Protein AF-A0A914NE32-F1 (afdb_monomer_lite)

pLDDT: mean 73.72, std 21.66, range [26.27, 98.12]

InterPro domains:
  IPR000225 Armadillo [PF00514] (200-235)
  IPR000225 Armadillo [PF00514] (240-281)
  IPR000225 Armadillo [PS50176] (207-235)
  IPR000225 Armadillo [PS50176] (251-294)
  IPR000225 Armadillo [SM00185] (195-236)
  IPR000225 Armadillo [SM00185] (240-281)
  IPR003961 Fibronectin type III [PF00041] (29-106)
  IPR003961 Fibronectin type III [PS50853] (15-113)
  IPR003961 Fibronectin type III [cd00063] (29-110)
  IPR011989 Armadillo-like helical [G3DSA:1.25.10.10] (166-298)
  IPR013783 Immunoglobulin-like fold [G3DSA:2.60.40.10] (18-113)
  IPR016024 Armadillo-type fold [SSF48371] (166-292)
  IPR028435 Plakophilin/Delta catenin [PTHR10372] (33-295)
  IPR036116 Fibronectin type III superfamily [SSF49265] (29-112)

Foldseek 3Di:
DDDDDQQWQADWEFDADFDFDDDPPFTWRFKGKTAGDDGDDPFDFPAKWKWKDWCVVPVPDIDTDDDPDGHHHRMDMDGDDDAQIKMKMWMWIAGPVGITPTYDIYPIDHIDDDDDDDDDDDDDDPPPDDPPDDDPDDDDDDPPDDPDDDDPDPPPPDPDDDDDDDLLVLLVQLVDPDVVSVLVSLQVLLVVLAPDQPSLVVCVVSVSLLSLLVCLPPPDPSSLLSSLSNLLSSLADPSNLVSLVVCVVSVVLLSLLVSLVPDPDPSSVVSSVSSLVSSCVDVVCVVVNCVRRVVSPD

Radius of gyration: 25.02 Å; chains: 1; bounding box: 55×71×70 Å

Secondary structure (DSSP, 8-state):
---S-----S-EEEE----EEEETTEEEE--EEEEEPPP--SS---EEEEEEE-TTT-SS--EE---SS-B-SSEEEE--PPTT-EEEEEEEEE-SS-BPPPPPPPPPEE-----------------PPP--S----PPPPPPS---PPPP------------PPPHHHHHHHTT-S-HHHHHHHHHHHHHHHTT-HHHHHHHHHTTHHHHHHHHTT-S-HHHHHHHHHHHHHHH-SGGGHHHHHHHHHTTHHHHHHHHHHH---HHHHHHHHHHHHHHHTSGGGHHHHHHHHHHHH-

Structure (mmCIF, N/CA/C/O backbone):
data_AF-A0A914NE32-F1
#
_entry.id   AF-A0A914NE32-F1
#
loop_
_atom_site.group_PDB
_atom_site.id
_atom_site.type_symbol
_atom_site.label_atom_id
_atom_site.label_alt_id
_atom_site.label_comp_id
_atom_site.label_asym_id
_atom_site.label_entity_id
_atom_site.label_seq_id
_atom_site.pdbx_PDB_ins_code
_atom_site.Cartn_x
_atom_site.Cartn_y
_atom_site.Cartn_z
_atom_site.occupancy
_atom_site.B_iso_or_equiv
_atom_site.auth_seq_id
_atom_site.auth_comp_id
_atom_site.auth_asym_id
_atom_site.auth_atom_id
_atom_site.pdbx_PDB_model_num
ATOM 1 N N . MET A 1 1 ? 37.021 -16.747 -5.113 1.00 37.69 1 MET A N 1
ATOM 2 C CA . MET A 1 1 ? 37.710 -16.097 -6.250 1.00 37.69 1 MET A CA 1
ATOM 3 C C . MET A 1 1 ? 36.705 -16.042 -7.395 1.00 37.69 1 MET A C 1
ATOM 5 O O . MET A 1 1 ? 36.028 -17.044 -7.583 1.00 37.69 1 MET A O 1
ATOM 9 N N . TRP A 1 2 ? 36.565 -14.934 -8.124 1.00 56.88 2 TRP A N 1
ATOM 10 C CA . TRP A 1 2 ? 35.976 -14.971 -9.473 1.00 56.88 2 TRP A CA 1
ATOM 11 C C . TRP A 1 2 ? 37.143 -15.082 -10.473 1.00 56.88 2 TRP A C 1
ATOM 13 O O . TRP A 1 2 ? 37.880 -14.105 -10.612 1.00 56.88 2 TRP A O 1
ATOM 23 N N . PRO A 1 3 ? 37.402 -16.261 -11.084 1.00 42.03 3 PRO A N 1
ATOM 24 C CA . PRO A 1 3 ? 38.272 -16.318 -12.255 1.00 42.03 3 PRO A CA 1
ATOM 25 C C . PRO A 1 3 ? 37.770 -17.205 -13.419 1.00 42.03 3 PRO A C 1
ATOM 27 O O . PRO A 1 3 ? 37.303 -18.328 -13.250 1.00 42.03 3 PRO A O 1
ATOM 30 N N . ARG A 1 4 ? 38.011 -16.624 -14.601 1.00 45.50 4 ARG A N 1
ATOM 31 C CA . ARG A 1 4 ? 37.933 -17.012 -16.024 1.00 45.50 4 ARG A CA 1
ATOM 32 C C . ARG A 1 4 ? 36.595 -17.265 -16.713 1.00 45.50 4 ARG A C 1
ATOM 34 O O . ARG A 1 4 ? 36.486 -16.764 -17.824 1.00 45.50 4 ARG A O 1
ATOM 41 N N . ASP A 1 5 ? 35.568 -17.801 -16.065 1.00 45.12 5 ASP A N 1
ATOM 42 C CA . ASP A 1 5 ? 34.241 -17.902 -16.699 1.00 45.12 5 ASP A CA 1
ATOM 43 C C . ASP A 1 5 ? 33.188 -17.195 -15.839 1.00 45.12 5 ASP A C 1
ATOM 45 O O . ASP A 1 5 ? 32.496 -17.789 -15.013 1.00 45.12 5 ASP A O 1
ATOM 49 N N . ASN A 1 6 ? 33.127 -15.870 -15.994 1.00 46.09 6 ASN A N 1
ATOM 50 C CA . ASN A 1 6 ? 32.132 -14.990 -15.384 1.00 46.09 6 ASN A CA 1
ATOM 51 C C . ASN A 1 6 ? 30.714 -15.426 -15.773 1.00 46.09 6 ASN A C 1
ATOM 53 O O . ASN A 1 6 ? 30.174 -14.976 -16.782 1.00 46.09 6 ASN A O 1
ATOM 57 N N . VAL A 1 7 ? 30.066 -16.254 -14.954 1.00 47.44 7 VAL A N 1
ATOM 58 C CA . VAL A 1 7 ? 28.625 -16.481 -15.086 1.00 47.44 7 VAL A CA 1
ATOM 59 C C . VAL A 1 7 ? 27.911 -15.264 -14.499 1.00 47.44 7 VAL A C 1
ATOM 61 O O . VAL A 1 7 ? 27.553 -15.220 -13.324 1.00 47.44 7 VAL A O 1
ATOM 64 N N . GLY A 1 8 ? 27.771 -14.230 -15.329 1.00 51.59 8 GLY A N 1
ATOM 65 C CA . GLY A 1 8 ? 26.899 -13.090 -15.076 1.00 51.59 8 GLY A CA 1
ATOM 66 C C . GLY A 1 8 ? 25.426 -13.505 -14.986 1.00 51.59 8 GLY A C 1
ATOM 67 O O . GLY A 1 8 ? 25.055 -14.667 -15.190 1.00 51.59 8 GLY A O 1
ATOM 68 N N . VAL A 1 9 ? 24.566 -12.532 -14.678 1.00 49.53 9 VAL A N 1
ATOM 69 C CA . VAL A 1 9 ? 23.108 -12.668 -14.822 1.00 49.53 9 VAL A CA 1
ATOM 70 C C . VAL A 1 9 ? 22.822 -13.184 -16.235 1.00 49.53 9 VAL A C 1
ATOM 72 O O . VAL A 1 9 ? 23.075 -12.479 -17.207 1.00 49.53 9 VAL A O 1
ATOM 75 N N . SER A 1 10 ? 22.338 -14.425 -16.355 1.00 45.47 10 SER A N 1
ATOM 76 C CA . SER A 1 10 ? 22.318 -15.119 -17.649 1.00 45.47 10 SER A CA 1
ATOM 77 C C . SER A 1 10 ? 21.345 -14.502 -18.652 1.00 45.47 10 SER A C 1
ATOM 79 O O . SER A 1 10 ? 21.575 -14.653 -19.843 1.00 45.47 10 SER A O 1
ATOM 81 N N . ARG A 1 11 ? 20.279 -13.822 -18.192 1.00 51.78 11 ARG A N 1
ATOM 82 C CA . ARG A 1 11 ? 19.340 -13.049 -19.025 1.00 51.78 11 ARG A CA 1
ATOM 83 C C . ARG A 1 11 ? 18.646 -11.951 -18.210 1.00 51.78 11 ARG A C 1
ATOM 85 O O . ARG A 1 11 ? 18.041 -12.233 -17.173 1.00 51.78 11 ARG A O 1
ATOM 92 N N . CYS A 1 12 ? 18.683 -10.717 -18.710 1.00 47.06 12 CYS A N 1
ATOM 93 C CA . CYS A 1 12 ? 17.763 -9.646 -18.323 1.00 47.06 12 CYS A CA 1
ATOM 94 C C . CYS A 1 12 ? 16.654 -9.571 -19.379 1.00 47.06 12 CYS A C 1
ATOM 96 O O . CYS A 1 12 ? 16.942 -9.654 -20.571 1.00 47.06 12 CYS A O 1
ATOM 98 N N . TYR A 1 13 ? 15.393 -9.432 -18.972 1.00 52.09 13 TYR A N 1
ATOM 99 C CA . TYR A 1 13 ? 14.283 -9.286 -19.913 1.00 52.09 13 TYR A CA 1
ATOM 100 C C . TYR A 1 13 ? 13.321 -8.210 -19.430 1.00 52.09 13 TYR A C 1
ATOM 102 O O . TYR A 1 13 ? 13.028 -8.063 -18.249 1.00 52.09 13 TYR A O 1
ATOM 110 N N . LEU A 1 14 ? 12.849 -7.403 -20.365 1.00 54.06 14 LEU A N 1
ATOM 111 C CA . LEU A 1 14 ? 12.154 -6.176 -20.033 1.00 54.06 14 LEU A CA 1
ATOM 112 C C . LEU A 1 14 ? 10.643 -6.419 -20.030 1.00 54.06 14 LEU A C 1
ATOM 114 O O . LEU A 1 14 ? 10.099 -6.945 -20.998 1.00 54.06 14 LEU A O 1
ATOM 118 N N . VAL A 1 15 ? 9.964 -6.033 -18.949 1.00 48.31 15 VAL A N 1
ATOM 119 C CA . VAL A 1 15 ? 8.498 -6.040 -18.885 1.00 48.31 15 VAL A CA 1
ATOM 120 C C . VAL A 1 15 ? 8.039 -4.590 -18.962 1.00 48.31 15 VAL A C 1
ATOM 122 O O . VAL A 1 15 ? 7.882 -3.922 -17.941 1.00 48.31 15 VAL A O 1
ATOM 125 N N . VAL A 1 16 ? 7.849 -4.078 -20.184 1.00 45.81 16 VAL A N 1
ATOM 126 C CA . VAL A 1 16 ? 7.328 -2.718 -20.382 1.00 45.81 16 VAL A CA 1
ATOM 127 C C . VAL A 1 16 ? 5.916 -2.682 -19.806 1.00 45.81 16 VAL A C 1
ATOM 129 O O . VAL A 1 16 ? 4.996 -3.280 -20.358 1.00 45.81 16 VAL A O 1
ATOM 132 N N . ARG A 1 17 ? 5.729 -1.967 -18.699 1.00 42.81 17 ARG A N 1
ATOM 133 C CA . ARG A 1 17 ? 4.415 -1.464 -18.303 1.00 42.81 17 ARG A CA 1
ATOM 134 C C . ARG A 1 17 ? 4.464 0.045 -18.438 1.00 42.81 17 ARG A C 1
ATOM 136 O O . ARG A 1 17 ? 5.053 0.719 -17.601 1.00 42.81 17 ARG A O 1
ATOM 143 N N . SER A 1 18 ? 3.895 0.555 -19.524 1.00 37.12 18 SER A N 1
ATOM 144 C CA . SER A 1 18 ? 3.624 1.978 -19.689 1.00 37.12 18 SER A CA 1
ATOM 145 C C . SER A 1 18 ? 2.651 2.411 -18.593 1.00 37.12 18 SER A C 1
ATOM 147 O O . SER A 1 18 ? 1.499 1.981 -18.597 1.00 37.12 18 SER A O 1
ATOM 149 N N . LYS A 1 19 ? 3.097 3.238 -17.642 1.00 38.56 19 LYS A N 1
ATOM 150 C CA . LYS A 1 19 ? 2.162 4.065 -16.872 1.00 38.56 19 LYS A CA 1
ATOM 151 C C . LYS A 1 19 ? 1.781 5.256 -17.741 1.00 38.56 19 LYS A C 1
ATOM 153 O O . LYS A 1 19 ? 2.652 6.015 -18.157 1.00 38.56 19 LYS A O 1
ATOM 158 N N . GLU A 1 20 ? 0.493 5.379 -18.026 1.00 32.47 20 GLU A N 1
ATOM 159 C CA . GLU A 1 20 ? -0.098 6.537 -18.688 1.00 32.47 20 GLU A CA 1
ATOM 160 C C . GLU A 1 20 ? -0.026 7.728 -17.726 1.00 32.47 20 GLU A C 1
ATOM 162 O O . GLU A 1 20 ? -0.617 7.700 -16.647 1.00 32.47 20 GLU A O 1
ATOM 167 N N . VAL A 1 21 ? 0.737 8.761 -18.083 1.00 35.19 21 VAL A N 1
ATOM 168 C CA . VAL A 1 21 ? 0.734 10.040 -17.366 1.00 35.19 21 VAL A CA 1
ATOM 169 C C . VAL A 1 21 ? 0.212 11.092 -18.333 1.00 35.19 21 VAL A C 1
ATOM 171 O O . VAL A 1 21 ? 0.805 11.315 -19.386 1.00 35.19 21 VAL A O 1
ATOM 174 N N . SER A 1 22 ? -0.917 11.714 -17.992 1.00 31.73 22 SER A N 1
ATOM 175 C CA . SER A 1 22 ? -1.495 12.816 -18.759 1.00 31.73 22 SER A CA 1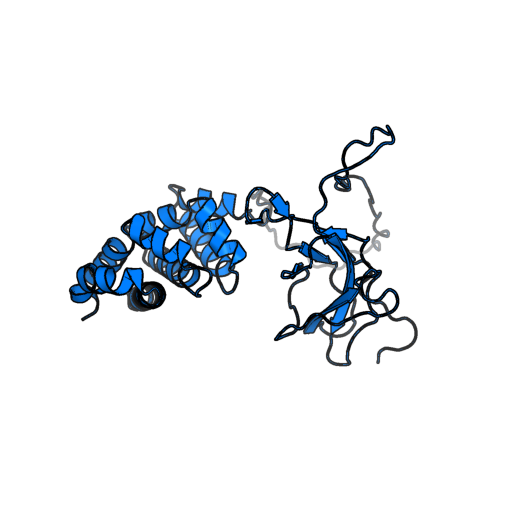
ATOM 176 C C . SER A 1 22 ? -0.812 14.131 -18.383 1.00 31.73 22 SER A C 1
ATOM 178 O O . SER A 1 22 ? -0.896 14.556 -17.228 1.00 31.73 22 SER A O 1
ATOM 180 N N . TYR A 1 23 ? -0.204 14.810 -19.352 1.00 33.78 23 TYR A N 1
ATOM 181 C CA . TYR A 1 23 ? 0.071 16.245 -19.275 1.00 33.78 23 TYR A CA 1
ATOM 182 C C . TYR A 1 23 ? -0.454 16.873 -20.566 1.00 33.78 23 TYR A C 1
ATOM 184 O O . TYR A 1 23 ? 0.055 16.578 -21.637 1.00 33.78 23 TYR A O 1
ATOM 192 N N . ASN A 1 24 ? -1.494 17.707 -20.454 1.00 34.25 24 ASN A N 1
ATOM 193 C CA . ASN A 1 24 ? -2.087 18.468 -21.562 1.00 34.25 24 ASN A CA 1
ATOM 194 C C . ASN A 1 24 ? -2.385 17.635 -22.830 1.00 34.25 24 ASN A C 1
ATOM 196 O O . ASN A 1 24 ? -1.804 17.877 -23.879 1.00 34.25 24 ASN A O 1
ATOM 200 N N . GLU A 1 25 ? -3.300 16.667 -22.712 1.00 39.78 25 GLU A N 1
ATOM 201 C CA . GLU A 1 25 ? -3.881 15.870 -23.818 1.00 39.78 25 GLU A CA 1
ATOM 202 C C . GLU A 1 25 ? -2.923 15.031 -24.691 1.00 39.78 25 GLU A C 1
ATOM 204 O O . GLU A 1 25 ? -3.391 14.323 -25.581 1.00 39.78 25 GLU A O 1
ATOM 209 N N . GLU A 1 26 ? -1.624 14.974 -24.386 1.00 37.22 26 GLU A N 1
ATOM 210 C CA . GLU A 1 26 ? -0.699 14.003 -24.984 1.00 37.22 26 GLU A CA 1
ATOM 211 C C . GLU A 1 26 ? -0.215 12.970 -23.949 1.00 37.22 26 GLU A C 1
ATOM 213 O O . GLU A 1 26 ? 0.162 13.289 -22.817 1.00 37.22 26 GLU A O 1
ATOM 218 N N . PHE A 1 27 ? -0.284 11.691 -24.333 1.00 42.25 27 PHE A N 1
ATOM 219 C CA . PHE A 1 27 ? 0.017 10.537 -23.485 1.00 42.25 27 PHE A CA 1
ATOM 220 C C . PHE A 1 27 ? 1.468 10.091 -23.679 1.00 42.25 27 PHE A C 1
ATOM 222 O O . PHE A 1 27 ? 1.833 9.651 -24.771 1.00 42.25 27 PHE A O 1
ATOM 229 N N . PHE A 1 28 ? 2.278 10.103 -22.613 1.00 45.38 28 PHE A N 1
ATOM 230 C CA . PHE A 1 28 ? 3.651 9.594 -22.679 1.00 45.38 28 PHE A CA 1
ATOM 231 C C . PHE A 1 28 ? 3.966 8.629 -21.525 1.00 45.38 28 PHE A C 1
ATOM 233 O O . PHE A 1 28 ? 3.791 8.987 -20.358 1.00 45.38 28 PHE A O 1
ATOM 240 N N . PRO A 1 29 ? 4.450 7.404 -21.807 1.00 50.62 29 PRO A N 1
ATOM 241 C CA . PRO A 1 29 ? 4.923 6.505 -20.764 1.00 50.62 29 PRO A CA 1
ATOM 242 C C . PRO A 1 29 ? 6.252 7.017 -20.201 1.00 50.62 29 PRO A C 1
ATOM 244 O O . PRO A 1 29 ? 7.240 7.010 -20.918 1.00 50.62 29 PRO A O 1
ATOM 247 N N . THR A 1 30 ? 6.308 7.435 -18.933 1.00 57.62 30 THR A N 1
ATOM 248 C CA . THR A 1 30 ? 7.536 7.990 -18.304 1.00 57.62 30 THR A CA 1
ATOM 249 C C . THR A 1 30 ? 8.235 7.033 -17.333 1.00 57.62 30 THR A C 1
ATOM 251 O O . THR A 1 30 ? 9.279 7.370 -16.767 1.00 57.62 30 THR A O 1
ATOM 254 N N . SER A 1 31 ? 7.683 5.830 -17.135 1.00 61.16 31 SER A N 1
ATOM 255 C CA . SER A 1 31 ? 8.259 4.804 -16.261 1.00 61.16 31 SER A CA 1
ATOM 256 C C . SER A 1 31 ? 8.288 3.424 -16.912 1.00 61.16 31 SER A C 1
ATOM 258 O O . SER A 1 31 ? 7.310 3.024 -17.543 1.00 61.16 31 SER A O 1
ATOM 260 N N . LEU A 1 32 ? 9.367 2.672 -16.689 1.00 74.50 32 LEU A N 1
ATOM 261 C CA . LEU A 1 32 ? 9.535 1.280 -17.112 1.00 74.50 32 LEU A CA 1
ATOM 262 C C . LEU A 1 32 ? 9.723 0.363 -15.904 1.00 74.50 32 LEU A C 1
ATOM 264 O O . LEU A 1 32 ? 10.369 0.739 -14.932 1.00 74.5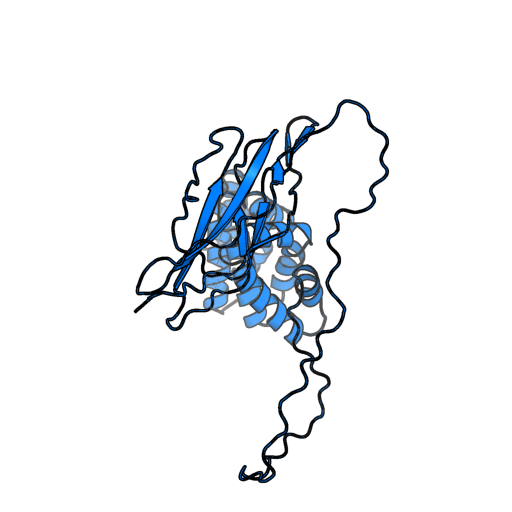0 32 LEU A O 1
ATOM 268 N N . THR A 1 33 ? 9.232 -0.872 -15.978 1.00 77.00 33 THR A N 1
ATOM 269 C CA . THR A 1 33 ? 9.543 -1.913 -14.989 1.00 77.00 33 THR A CA 1
ATOM 270 C C . THR A 1 33 ? 10.547 -2.900 -15.580 1.00 77.00 33 THR A C 1
ATOM 272 O O . THR A 1 33 ? 10.350 -3.446 -16.663 1.00 77.00 33 THR A O 1
ATOM 275 N N . LEU A 1 34 ? 11.637 -3.149 -14.861 1.00 77.44 34 LEU A N 1
ATOM 276 C CA . LEU A 1 34 ? 12.630 -4.157 -15.212 1.00 77.44 34 LEU A CA 1
ATOM 277 C C . LEU A 1 34 ? 12.443 -5.398 -14.346 1.00 77.44 34 LEU A C 1
ATOM 279 O O . LEU A 1 34 ? 12.240 -5.278 -13.138 1.00 77.44 34 LEU A O 1
ATOM 283 N N . CYS A 1 35 ? 12.565 -6.572 -14.962 1.00 75.88 35 CYS A N 1
ATOM 284 C CA . CYS A 1 35 ? 12.608 -7.870 -14.297 1.00 75.88 35 CYS A CA 1
ATOM 285 C C . CYS A 1 35 ? 13.846 -8.634 -14.790 1.00 75.88 35 CYS A C 1
ATOM 287 O O . CYS A 1 35 ? 14.298 -8.451 -15.917 1.00 75.88 35 CYS A O 1
ATOM 289 N N . TRP A 1 36 ? 14.434 -9.490 -13.965 1.00 79.19 36 TRP A N 1
ATOM 290 C CA . TRP A 1 36 ? 15.568 -10.311 -14.398 1.00 79.19 36 TRP A CA 1
ATOM 291 C C . TRP A 1 36 ? 15.592 -11.648 -13.675 1.00 79.19 36 TRP A C 1
ATOM 293 O O . TRP A 1 36 ? 14.854 -11.877 -12.719 1.00 79.19 36 TRP A O 1
ATOM 303 N N . GLN A 1 37 ? 16.426 -12.565 -14.158 1.00 76.44 37 GLN A N 1
ATOM 304 C CA . GLN A 1 37 ? 16.666 -13.817 -13.451 1.00 76.44 37 GLN A CA 1
ATOM 305 C C . GLN A 1 37 ? 17.705 -13.607 -12.344 1.00 76.44 37 GLN A C 1
ATOM 307 O O . GLN A 1 37 ? 18.669 -12.866 -12.559 1.00 76.44 37 GLN A O 1
ATOM 312 N N . PRO A 1 38 ? 17.562 -14.274 -11.186 1.00 77.56 38 PRO A N 1
ATOM 313 C CA . PRO A 1 38 ? 18.580 -14.239 -10.145 1.00 77.56 38 PRO A CA 1
ATOM 314 C C . PRO A 1 38 ? 19.966 -14.624 -10.680 1.00 77.56 38 PRO A C 1
ATOM 316 O O . PRO A 1 38 ? 20.100 -15.546 -11.489 1.00 77.56 38 PRO A O 1
ATOM 319 N N . ALA A 1 39 ? 21.008 -13.933 -10.216 1.00 75.81 39 ALA A N 1
ATOM 320 C CA . ALA A 1 39 ? 22.378 -14.248 -10.611 1.00 75.81 39 ALA A CA 1
ATOM 321 C C . ALA A 1 39 ? 22.841 -15.583 -10.016 1.00 75.81 39 ALA A C 1
ATOM 323 O O . ALA A 1 39 ? 22.617 -15.867 -8.838 1.00 75.81 39 ALA A O 1
ATOM 324 N N . LYS A 1 40 ? 23.559 -16.377 -10.814 1.00 74.31 40 LYS A N 1
ATOM 325 C CA . LYS A 1 40 ? 24.235 -17.584 -10.333 1.00 74.31 40 LYS A CA 1
ATOM 326 C C . LYS A 1 40 ? 25.578 -17.183 -9.736 1.00 74.31 40 LYS A C 1
ATOM 328 O O . LYS A 1 40 ? 26.473 -16.752 -10.449 1.00 74.31 40 LYS A O 1
ATOM 333 N N . SER A 1 41 ? 25.715 -17.316 -8.423 1.00 72.31 41 SER A N 1
ATOM 334 C CA . SER A 1 41 ? 26.941 -16.976 -7.702 1.00 72.31 41 SER A CA 1
ATOM 335 C C . SER A 1 41 ? 27.235 -18.050 -6.660 1.00 72.31 41 SER A C 1
ATOM 337 O O . SER A 1 41 ? 26.328 -18.530 -5.987 1.00 72.31 41 SER A O 1
ATOM 339 N N . SER A 1 42 ? 28.511 -18.412 -6.509 1.00 74.50 42 SER A N 1
ATOM 340 C CA . SER A 1 42 ? 28.987 -19.302 -5.439 1.00 74.50 42 SER A CA 1
ATOM 341 C C . SER A 1 42 ? 29.026 -18.624 -4.064 1.00 74.50 42 SER A C 1
ATOM 343 O O . SER A 1 42 ? 29.193 -19.291 -3.048 1.00 74.50 42 SER A O 1
ATOM 345 N N . LEU A 1 43 ? 28.868 -17.297 -4.027 1.00 73.19 43 LEU A N 1
ATOM 346 C CA . LEU A 1 43 ? 28.733 -16.488 -2.816 1.00 73.19 43 LEU A CA 1
ATOM 347 C C . LEU A 1 43 ? 27.347 -15.832 -2.760 1.00 73.19 43 LEU A C 1
ATOM 349 O O . LEU A 1 43 ? 26.800 -15.524 -3.826 1.00 73.19 43 LEU A O 1
ATOM 353 N N . PRO A 1 44 ? 26.801 -15.545 -1.562 1.00 77.38 44 PRO A N 1
ATOM 354 C CA . PRO A 1 44 ? 25.507 -14.883 -1.428 1.00 77.38 44 PRO A CA 1
ATOM 355 C C . PRO A 1 44 ? 25.452 -13.562 -2.201 1.00 77.38 44 PRO A C 1
ATOM 357 O O . PRO A 1 44 ? 26.299 -12.680 -2.022 1.00 77.38 44 PRO A O 1
ATOM 360 N N . VAL A 1 45 ? 24.444 -13.428 -3.064 1.00 82.88 45 VAL A N 1
ATOM 361 C CA . VAL A 1 45 ? 24.177 -12.184 -3.790 1.00 82.88 45 VAL A CA 1
ATOM 362 C C . VAL A 1 45 ? 23.584 -11.181 -2.805 1.00 82.88 45 VAL A C 1
ATOM 364 O O . VAL A 1 45 ? 22.534 -11.412 -2.214 1.00 82.88 45 VAL A O 1
ATOM 367 N N . GLN A 1 46 ? 24.278 -10.065 -2.613 1.00 86.25 46 GLN A N 1
ATOM 368 C CA . GLN A 1 46 ? 23.876 -8.979 -1.724 1.00 86.25 46 GLN A CA 1
ATOM 369 C C . GLN A 1 46 ? 22.850 -8.050 -2.379 1.00 86.25 46 GLN A C 1
ATOM 371 O O . GLN A 1 46 ? 22.143 -7.343 -1.666 1.00 86.25 46 GLN A O 1
ATOM 376 N N . GLY A 1 47 ? 22.771 -8.015 -3.708 1.00 86.31 47 GLY A N 1
ATOM 377 C CA . GLY A 1 47 ? 21.779 -7.248 -4.459 1.00 86.31 47 GLY A CA 1
ATOM 378 C C . GLY A 1 47 ? 22.248 -6.939 -5.877 1.00 86.31 47 GLY A C 1
ATOM 379 O O . GLY A 1 47 ? 23.219 -7.533 -6.350 1.00 86.31 47 GLY A O 1
ATOM 380 N N . TYR A 1 48 ? 21.560 -6.015 -6.539 1.00 86.50 48 TYR A N 1
ATOM 381 C CA . TYR A 1 48 ? 21.767 -5.684 -7.946 1.00 86.50 48 TYR A CA 1
ATOM 382 C C . TYR A 1 48 ? 21.939 -4.178 -8.160 1.00 86.50 48 TYR A C 1
ATOM 384 O O . TYR A 1 48 ? 21.338 -3.366 -7.452 1.00 86.50 48 TYR A O 1
ATOM 392 N N . GLU A 1 49 ? 22.746 -3.834 -9.159 1.00 88.31 49 GLU A N 1
ATOM 393 C CA . GLU A 1 49 ? 22.909 -2.493 -9.723 1.00 88.31 49 GLU A CA 1
ATOM 394 C C . GLU A 1 49 ? 22.420 -2.505 -11.179 1.00 88.31 49 GLU A C 1
ATOM 396 O O . GLU A 1 49 ? 22.430 -3.545 -11.845 1.00 88.31 49 GLU A O 1
ATOM 401 N N . ILE A 1 50 ? 21.973 -1.351 -11.673 1.00 87.31 50 ILE A N 1
ATOM 402 C CA . ILE A 1 50 ? 21.427 -1.207 -13.026 1.00 87.31 50 ILE A CA 1
ATOM 403 C C . ILE A 1 50 ? 22.247 -0.179 -13.772 1.00 87.31 50 ILE A C 1
ATOM 405 O O . ILE A 1 50 ? 22.517 0.906 -13.259 1.00 87.31 50 ILE A O 1
ATOM 409 N N . GLU A 1 51 ? 22.590 -0.512 -15.006 1.00 87.81 51 GLU A N 1
ATOM 410 C CA . GLU A 1 51 ? 23.144 0.436 -15.955 1.00 87.81 51 GLU A CA 1
ATOM 411 C C . GLU A 1 51 ? 22.171 0.637 -17.110 1.00 87.81 51 GLU A C 1
ATOM 413 O O . GLU A 1 51 ? 21.485 -0.295 -17.537 1.00 87.81 51 GLU A O 1
ATOM 418 N N . PHE A 1 52 ? 22.118 1.864 -17.616 1.00 85.38 52 PHE A N 1
ATOM 419 C CA . PHE A 1 52 ? 21.306 2.238 -18.759 1.00 85.38 52 PHE A CA 1
ATOM 420 C C . PHE A 1 52 ? 22.148 2.946 -19.816 1.00 85.38 52 PHE A C 1
ATOM 422 O O . PHE A 1 52 ? 23.177 3.553 -19.517 1.00 85.38 52 PHE A O 1
ATOM 429 N N . ARG A 1 53 ? 21.696 2.864 -21.062 1.00 84.44 53 ARG A N 1
ATOM 430 C CA . ARG A 1 53 ? 22.260 3.587 -22.200 1.00 84.44 53 ARG A CA 1
ATOM 431 C C . ARG A 1 53 ? 21.137 4.288 -22.937 1.00 84.44 53 ARG A C 1
ATOM 433 O O . ARG A 1 53 ? 20.131 3.651 -23.240 1.00 84.44 53 ARG A O 1
ATOM 440 N N . ASP A 1 54 ? 21.350 5.560 -23.245 1.00 82.56 54 ASP A N 1
ATOM 441 C CA . ASP A 1 54 ? 20.498 6.363 -24.116 1.00 82.56 54 ASP A CA 1
ATOM 442 C C . ASP A 1 54 ? 21.272 6.666 -25.405 1.00 82.56 54 ASP A C 1
ATOM 444 O O . ASP A 1 54 ? 22.117 7.566 -25.406 1.00 82.56 54 ASP A O 1
ATOM 448 N N . PRO A 1 55 ? 21.034 5.925 -26.502 1.00 78.75 55 PRO A N 1
ATOM 449 C CA . PRO A 1 55 ? 21.817 6.091 -27.717 1.00 78.75 55 PRO A CA 1
ATOM 450 C C . PRO A 1 55 ? 21.671 7.460 -28.381 1.00 78.75 55 PRO A C 1
ATOM 452 O O . PRO A 1 55 ? 22.502 7.797 -29.221 1.00 78.75 55 PRO A O 1
ATOM 455 N N . MET A 1 56 ? 20.624 8.222 -28.045 1.00 71.06 56 MET A N 1
ATOM 456 C CA . MET A 1 56 ? 20.393 9.555 -28.603 1.00 71.06 56 MET A CA 1
ATOM 457 C C . MET A 1 56 ? 21.249 10.618 -27.912 1.00 71.06 56 MET A C 1
ATOM 459 O O . MET A 1 56 ? 21.606 11.607 -28.545 1.00 71.06 56 MET A O 1
ATOM 463 N N . GLN A 1 57 ? 21.603 10.409 -26.641 1.00 67.19 57 GLN A N 1
ATOM 464 C CA . GLN A 1 57 ? 22.529 11.277 -25.908 1.00 67.19 57 GLN A CA 1
ATOM 465 C C . GLN A 1 57 ? 23.976 10.816 -26.054 1.00 67.19 57 GLN A C 1
ATOM 467 O O . GLN A 1 57 ? 24.862 11.619 -26.339 1.00 67.19 57 GLN A O 1
ATOM 472 N N . ASP A 1 58 ? 24.214 9.520 -25.862 1.00 70.50 58 ASP A N 1
ATOM 473 C CA . ASP A 1 58 ? 25.541 8.929 -25.938 1.00 70.50 58 ASP A CA 1
ATOM 474 C C . ASP A 1 58 ? 25.444 7.461 -26.365 1.00 70.50 58 ASP A C 1
ATOM 476 O O . ASP A 1 58 ? 25.118 6.552 -25.596 1.00 70.50 58 ASP A O 1
ATOM 480 N N . ALA A 1 59 ? 25.744 7.222 -27.639 1.00 72.88 59 ALA A N 1
ATOM 481 C CA . ALA A 1 59 ? 25.669 5.899 -28.235 1.00 72.88 59 ALA A CA 1
ATOM 482 C C . ALA A 1 59 ? 26.697 4.905 -27.677 1.00 72.88 59 ALA A C 1
ATOM 484 O O . ALA A 1 59 ? 26.514 3.704 -27.862 1.00 72.88 59 ALA A O 1
ATOM 485 N N . SER A 1 60 ? 27.753 5.331 -26.991 1.00 75.50 60 SER A N 1
ATOM 486 C CA . SER A 1 60 ? 28.814 4.404 -26.575 1.00 75.50 60 SER A CA 1
ATOM 487 C C . SER A 1 60 ? 28.829 4.142 -25.074 1.00 75.50 60 SER A C 1
ATOM 489 O O . SER A 1 60 ? 29.313 3.090 -24.650 1.00 75.50 60 SER A O 1
ATOM 491 N N . ASN A 1 61 ? 28.283 5.054 -24.269 1.00 77.62 61 ASN A N 1
ATOM 492 C CA . ASN A 1 61 ? 28.436 4.998 -22.821 1.00 77.62 61 ASN A CA 1
ATOM 493 C C . ASN A 1 61 ? 27.239 4.382 -22.086 1.00 77.62 61 ASN A C 1
ATOM 495 O O . ASN A 1 61 ? 26.075 4.578 -22.424 1.00 77.62 61 ASN A O 1
ATOM 499 N N . TRP A 1 62 ? 27.565 3.626 -21.038 1.00 83.75 62 TRP A N 1
ATOM 500 C CA . TRP A 1 62 ? 26.615 3.097 -20.065 1.00 83.75 62 TRP A CA 1
ATOM 501 C C . TRP A 1 62 ? 26.718 3.913 -18.781 1.00 83.75 62 TRP A C 1
ATOM 503 O O . TRP A 1 62 ? 27.813 4.103 -18.251 1.00 83.75 62 TRP A O 1
ATOM 513 N N . TYR A 1 63 ? 25.579 4.354 -18.263 1.00 78.88 63 TYR A N 1
ATOM 514 C CA . TYR A 1 63 ? 25.479 5.119 -17.027 1.00 78.88 63 TYR A CA 1
ATOM 515 C C . TYR A 1 63 ? 24.851 4.266 -15.936 1.00 78.88 63 TYR A C 1
ATOM 517 O O . TYR A 1 63 ? 23.910 3.514 -16.187 1.00 78.88 63 TYR A O 1
ATOM 525 N N . ARG A 1 64 ? 25.350 4.390 -14.705 1.00 81.50 64 ARG A N 1
ATOM 526 C CA . ARG A 1 64 ? 24.744 3.723 -13.550 1.00 81.50 64 ARG A CA 1
ATOM 527 C C . ARG A 1 64 ? 23.502 4.473 -13.111 1.00 81.50 64 ARG A C 1
ATOM 529 O O . ARG A 1 64 ? 23.529 5.691 -12.959 1.00 81.50 64 ARG A O 1
ATOM 536 N N . LEU A 1 65 ? 22.430 3.728 -12.876 1.00 79.00 65 LEU A N 1
ATOM 537 C CA . LEU A 1 65 ? 21.246 4.265 -12.234 1.00 79.00 65 LEU A CA 1
ATOM 538 C C . LEU A 1 65 ? 21.586 4.572 -10.771 1.00 79.00 65 LEU A C 1
ATOM 540 O O . LEU A 1 65 ? 22.008 3.685 -10.029 1.00 79.00 65 LEU A O 1
ATOM 544 N N . THR A 1 66 ? 21.409 5.823 -10.356 1.00 68.62 66 THR A N 1
ATOM 545 C CA . THR A 1 66 ? 21.648 6.230 -8.969 1.00 68.62 66 THR A CA 1
ATOM 546 C C . THR A 1 66 ? 20.562 5.644 -8.071 1.00 68.62 66 THR A C 1
ATOM 548 O O . THR A 1 66 ? 19.403 6.047 -8.142 1.00 68.62 66 THR A O 1
ATOM 551 N N . THR A 1 67 ? 20.935 4.689 -7.223 1.00 65.75 67 THR A N 1
ATOM 552 C CA . THR A 1 67 ? 20.061 4.086 -6.207 1.00 65.75 67 THR A CA 1
ATOM 553 C C . THR A 1 67 ? 20.708 4.215 -4.831 1.00 65.75 67 THR A C 1
ATOM 555 O O . THR A 1 67 ? 21.890 3.901 -4.696 1.00 65.75 67 THR A O 1
ATOM 558 N N . ASP A 1 68 ? 19.942 4.597 -3.804 1.00 66.31 68 ASP A N 1
ATOM 559 C CA . ASP A 1 68 ? 20.451 4.774 -2.428 1.00 66.31 68 ASP A CA 1
ATOM 560 C C . ASP A 1 68 ? 21.012 3.478 -1.816 1.00 66.31 68 ASP A C 1
ATOM 562 O O . ASP A 1 68 ? 21.838 3.500 -0.904 1.00 66.31 68 ASP A O 1
ATOM 566 N N . SER A 1 69 ? 20.563 2.320 -2.311 1.00 78.38 69 SER A N 1
ATOM 567 C CA . SER A 1 69 ? 21.048 1.007 -1.893 1.00 78.38 69 SER A CA 1
ATOM 568 C C . SER A 1 69 ? 20.902 -0.034 -3.005 1.00 78.38 69 SER A C 1
ATOM 570 O O . SER A 1 69 ? 20.188 0.177 -3.985 1.00 78.38 69 SER A O 1
ATOM 572 N N . LEU A 1 70 ? 21.580 -1.175 -2.847 1.00 83.31 70 LEU A N 1
ATOM 573 C CA . LEU A 1 70 ? 21.480 -2.295 -3.785 1.00 83.31 70 LEU A CA 1
ATOM 574 C C . LEU A 1 70 ? 20.061 -2.853 -3.832 1.00 83.31 70 LEU A C 1
ATOM 576 O O . LEU A 1 70 ? 19.475 -3.161 -2.790 1.00 83.31 70 LEU A O 1
ATOM 580 N N . ILE A 1 71 ? 19.566 -3.101 -5.042 1.00 84.06 71 ILE A N 1
ATOM 581 C CA . ILE A 1 71 ? 18.238 -3.672 -5.249 1.00 84.06 71 ILE A CA 1
ATOM 582 C C . ILE A 1 71 ? 18.254 -5.126 -4.772 1.00 84.06 71 ILE A C 1
ATOM 584 O O . ILE A 1 71 ? 19.080 -5.923 -5.213 1.00 84.06 71 ILE A O 1
ATOM 588 N N . LYS A 1 72 ? 17.362 -5.477 -3.843 1.00 87.69 72 LYS A N 1
ATOM 589 C CA . LYS A 1 72 ? 17.330 -6.812 -3.214 1.00 87.69 72 LYS A CA 1
ATOM 590 C C . LYS A 1 72 ? 16.426 -7.807 -3.944 1.00 87.69 72 LYS A C 1
ATOM 592 O O . LYS A 1 72 ? 16.561 -9.011 -3.757 1.00 87.69 72 LYS A O 1
ATOM 597 N N . THR A 1 73 ? 15.527 -7.312 -4.787 1.00 84.56 73 THR A N 1
ATOM 598 C CA . THR A 1 73 ? 14.563 -8.091 -5.574 1.00 84.56 73 THR A CA 1
ATOM 599 C C . THR A 1 73 ? 14.994 -8.185 -7.035 1.00 84.56 73 THR A C 1
ATOM 601 O O . THR A 1 73 ? 15.714 -7.325 -7.527 1.00 84.56 73 THR A O 1
ATOM 604 N N . CYS A 1 74 ? 14.510 -9.187 -7.775 1.00 82.00 74 CYS A N 1
ATOM 605 C CA . CYS A 1 74 ? 14.769 -9.304 -9.221 1.00 82.00 74 CYS A CA 1
ATOM 606 C C . CYS A 1 74 ? 13.767 -8.507 -10.081 1.00 82.00 74 CYS A C 1
ATOM 608 O O . CYS A 1 74 ? 13.372 -8.935 -11.167 1.00 82.00 74 CYS A O 1
ATOM 610 N N . LYS A 1 75 ? 13.299 -7.376 -9.543 1.00 82.69 75 LYS A N 1
ATOM 611 C CA . LYS A 1 75 ? 12.303 -6.485 -10.142 1.00 82.69 75 LYS A CA 1
ATOM 612 C C . LYS A 1 75 ? 12.473 -5.074 -9.590 1.00 82.69 75 LYS A C 1
ATOM 614 O O . LYS A 1 75 ? 12.612 -4.926 -8.375 1.00 82.69 75 LYS A O 1
ATOM 619 N N . THR A 1 76 ? 12.404 -4.062 -10.454 1.00 78.81 76 THR A N 1
ATOM 620 C CA . THR A 1 76 ? 12.364 -2.645 -10.055 1.00 78.81 76 THR A CA 1
ATOM 621 C C . THR A 1 76 ? 11.633 -1.777 -11.083 1.00 78.81 76 THR A C 1
ATOM 623 O O . THR A 1 76 ? 11.490 -2.181 -12.236 1.00 78.81 76 THR A O 1
ATOM 626 N N . SER A 1 77 ? 11.202 -0.581 -10.687 1.00 80.00 77 SER A N 1
ATOM 627 C CA . SER A 1 77 ? 10.630 0.424 -11.590 1.00 80.00 77 SER A CA 1
ATOM 628 C C . SER A 1 77 ? 11.579 1.611 -11.731 1.00 80.00 77 SER A C 1
ATOM 630 O O . SER A 1 77 ? 12.077 2.134 -10.739 1.00 80.00 77 SER A O 1
ATOM 632 N N . ILE A 1 78 ? 11.810 2.035 -12.969 1.00 76.62 78 ILE A N 1
ATOM 633 C CA . ILE A 1 78 ? 12.645 3.172 -13.348 1.00 76.62 78 ILE A CA 1
ATOM 634 C C . ILE A 1 78 ? 11.718 4.288 -13.818 1.00 76.62 78 ILE A C 1
ATOM 636 O O . ILE A 1 78 ? 10.914 4.074 -14.722 1.00 76.62 78 ILE A O 1
ATOM 640 N N . GLY A 1 79 ? 11.816 5.456 -13.189 1.00 73.12 79 GLY A N 1
ATOM 641 C CA . GLY A 1 79 ? 11.103 6.671 -13.587 1.00 73.12 79 GLY A CA 1
ATOM 642 C C . GLY A 1 79 ? 12.032 7.712 -14.209 1.00 73.12 79 GLY A C 1
ATOM 643 O O . GLY A 1 79 ? 13.223 7.462 -14.389 1.00 73.12 79 GLY A O 1
ATOM 644 N N . SER A 1 80 ? 11.476 8.893 -14.492 1.00 68.38 80 SER A N 1
ATOM 645 C CA . SER A 1 80 ? 12.214 10.068 -14.985 1.00 68.38 80 SER A CA 1
ATOM 646 C C . SER A 1 80 ? 12.931 9.854 -16.325 1.00 68.38 80 SER A C 1
ATOM 648 O O . SER A 1 80 ? 13.983 10.442 -16.569 1.00 68.38 80 SER A O 1
ATOM 650 N N . LEU A 1 81 ? 12.371 9.011 -17.197 1.00 73.62 81 LEU A N 1
ATOM 651 C CA . LEU A 1 81 ? 12.888 8.805 -18.551 1.00 73.62 81 LEU A CA 1
ATOM 652 C C . LEU A 1 81 ? 12.419 9.929 -19.482 1.00 73.62 81 LEU A C 1
ATOM 654 O O . LEU A 1 81 ? 11.278 10.386 -19.379 1.00 73.62 81 LEU A O 1
ATOM 658 N N . LEU A 1 82 ? 13.290 10.365 -20.395 1.00 67.19 82 LEU A N 1
ATOM 659 C CA . LEU A 1 82 ? 12.972 11.443 -21.330 1.00 67.19 82 LEU A CA 1
ATOM 660 C C . LEU A 1 82 ? 12.057 10.941 -22.448 1.00 67.19 82 LEU A C 1
ATOM 662 O O . LEU A 1 82 ? 12.311 9.905 -23.061 1.00 67.19 82 LEU A O 1
ATOM 666 N N . CYS A 1 83 ? 10.999 11.698 -22.731 1.00 69.38 83 CYS A N 1
ATOM 667 C CA . CYS A 1 83 ? 10.104 11.407 -23.843 1.00 69.38 83 CYS A CA 1
ATOM 668 C C . CYS A 1 83 ? 10.814 11.605 -25.196 1.00 69.38 83 CYS A C 1
ATOM 670 O O . CYS A 1 83 ? 11.627 12.511 -25.344 1.00 69.38 83 CYS A O 1
ATOM 672 N N . GLY A 1 84 ? 10.503 10.771 -26.187 1.00 71.00 84 GLY A N 1
ATOM 673 C CA . GLY A 1 84 ? 11.154 10.695 -27.492 1.00 71.00 84 GLY A CA 1
ATOM 674 C C . GLY A 1 84 ? 12.483 9.935 -27.492 1.00 71.00 84 GLY A C 1
ATOM 675 O O . GLY A 1 84 ? 13.007 9.655 -28.567 1.00 71.00 84 GLY A O 1
ATOM 676 N N . HIS A 1 85 ? 13.024 9.580 -26.322 1.00 75.69 85 HIS A N 1
ATOM 677 C CA . HIS A 1 85 ? 14.322 8.921 -26.214 1.00 75.69 85 HIS A CA 1
ATOM 678 C C . HIS A 1 85 ? 14.206 7.398 -26.245 1.00 75.69 85 HIS A C 1
ATOM 680 O O . HIS A 1 85 ? 13.166 6.812 -25.924 1.00 75.69 85 HIS A O 1
ATOM 686 N N . GLN A 1 86 ? 15.308 6.748 -26.618 1.00 82.19 86 GLN A N 1
ATOM 687 C CA . GLN A 1 86 ? 15.438 5.298 -26.580 1.00 82.19 86 GLN A CA 1
ATOM 688 C C . GLN A 1 86 ? 16.380 4.881 -25.462 1.00 82.19 86 GLN A C 1
ATOM 690 O O . GLN A 1 86 ? 17.435 5.477 -25.289 1.00 82.19 86 GLN A O 1
ATOM 695 N N . TYR A 1 87 ? 16.036 3.818 -24.743 1.00 82.31 87 TYR A N 1
ATOM 696 C CA . TYR A 1 87 ? 16.866 3.301 -23.661 1.00 82.31 87 TYR A CA 1
ATOM 697 C C . TYR A 1 87 ? 17.135 1.805 -23.807 1.00 82.31 87 TYR A C 1
ATOM 699 O O . TYR A 1 87 ? 16.270 1.038 -24.236 1.00 82.31 87 TYR A O 1
ATOM 707 N N . GLN A 1 88 ? 18.334 1.386 -23.405 1.00 86.88 88 GLN A N 1
ATOM 708 C CA . GLN A 1 88 ? 18.666 -0.004 -23.087 1.00 86.88 88 GLN A CA 1
ATOM 709 C C . GLN A 1 88 ? 19.113 -0.111 -21.641 1.00 86.88 88 GLN A C 1
ATOM 711 O O . GLN A 1 88 ? 19.706 0.820 -21.104 1.00 86.88 88 GLN A O 1
ATOM 716 N N . PHE A 1 89 ? 18.894 -1.276 -21.043 1.00 86.88 89 PHE A N 1
ATOM 717 C CA . PHE A 1 89 ? 19.240 -1.549 -19.656 1.00 86.88 89 PHE A CA 1
ATOM 718 C C . PHE A 1 89 ? 20.034 -2.844 -19.542 1.00 86.88 89 PHE A C 1
ATOM 720 O O . PHE A 1 89 ? 19.808 -3.784 -20.302 1.00 86.88 89 PHE A O 1
ATOM 727 N N . ARG A 1 90 ? 20.941 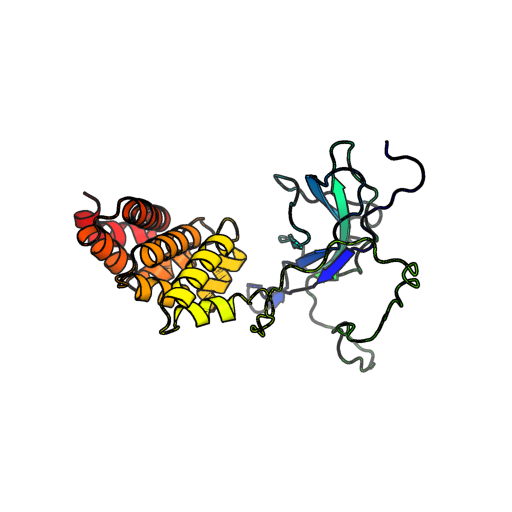-2.912 -18.570 1.00 87.25 90 ARG A N 1
ATOM 728 C CA . ARG A 1 90 ? 21.653 -4.136 -18.187 1.00 87.25 90 ARG A CA 1
ATOM 729 C C . ARG A 1 90 ? 21.811 -4.206 -16.674 1.00 87.25 90 ARG A C 1
ATOM 731 O O . ARG A 1 90 ? 21.850 -3.178 -15.999 1.00 87.25 90 ARG A O 1
ATOM 738 N N . ILE A 1 91 ? 21.902 -5.421 -16.147 1.00 87.25 91 ILE A N 1
ATOM 739 C CA . ILE A 1 91 ? 21.908 -5.685 -14.704 1.00 87.25 91 ILE A CA 1
ATOM 740 C C . ILE A 1 91 ? 23.270 -6.215 -14.275 1.00 87.25 91 ILE A C 1
ATOM 742 O O . ILE A 1 91 ? 23.840 -7.080 -14.939 1.00 87.25 91 ILE A O 1
ATOM 746 N N . LEU A 1 92 ? 23.765 -5.736 -13.137 1.00 86.38 92 LEU A N 1
ATOM 747 C CA . LEU A 1 92 ? 24.974 -6.223 -12.485 1.00 86.38 92 LEU A CA 1
ATOM 748 C C . LEU A 1 92 ? 24.596 -6.785 -11.115 1.00 86.38 92 LEU A C 1
ATOM 750 O O . LEU A 1 92 ? 23.870 -6.150 -10.355 1.00 86.38 92 LEU A O 1
ATOM 754 N N . ALA A 1 93 ? 25.081 -7.975 -10.779 1.00 83.94 93 ALA A N 1
ATOM 755 C CA . ALA A 1 93 ? 24.902 -8.559 -9.457 1.00 83.94 93 ALA A CA 1
ATOM 756 C C . ALA A 1 93 ? 26.082 -8.205 -8.555 1.00 83.94 93 ALA A C 1
ATOM 758 O O . ALA A 1 93 ? 27.219 -8.133 -9.015 1.00 83.94 93 ALA A O 1
ATOM 759 N N . ARG A 1 94 ? 25.830 -8.032 -7.258 1.00 82.44 94 ARG A N 1
ATOM 760 C CA . ARG A 1 94 ? 26.856 -7.724 -6.262 1.00 82.44 94 ARG A CA 1
ATOM 761 C C . ARG A 1 94 ? 26.923 -8.799 -5.192 1.00 82.44 94 ARG A C 1
ATOM 763 O O . ARG A 1 94 ? 25.897 -9.210 -4.656 1.00 82.44 94 ARG A O 1
ATOM 770 N N . ASN A 1 95 ? 28.131 -9.224 -4.846 1.00 84.56 95 ASN A N 1
ATOM 771 C CA . ASN A 1 95 ? 28.409 -10.095 -3.704 1.00 84.56 95 ASN A CA 1
ATOM 772 C C . ASN A 1 95 ? 29.566 -9.517 -2.864 1.00 84.56 95 ASN A C 1
ATOM 774 O O . ASN A 1 95 ? 30.026 -8.403 -3.110 1.00 84.56 95 ASN A O 1
ATOM 778 N N . SER A 1 96 ? 30.047 -10.276 -1.876 1.00 80.50 96 SER A N 1
ATOM 779 C CA . SER A 1 96 ? 31.151 -9.859 -0.997 1.00 80.50 96 SER A CA 1
ATOM 780 C C . SER A 1 96 ? 32.500 -9.661 -1.703 1.00 80.50 96 SER A C 1
ATOM 782 O O . SER A 1 96 ? 33.396 -9.063 -1.116 1.00 80.50 96 SER A O 1
ATOM 784 N N . VAL A 1 97 ? 32.660 -10.147 -2.939 1.00 80.50 97 VAL A N 1
ATOM 785 C CA . VAL A 1 97 ? 33.875 -9.975 -3.754 1.00 80.50 97 VAL A CA 1
ATOM 786 C C . VAL A 1 97 ? 33.775 -8.739 -4.649 1.00 80.50 97 VAL A C 1
ATOM 788 O O . VAL A 1 97 ? 34.786 -8.086 -4.888 1.00 80.50 97 VAL A O 1
ATOM 791 N N . GLY A 1 98 ? 32.580 -8.400 -5.137 1.00 81.38 98 GLY A N 1
ATOM 792 C CA . GLY A 1 98 ? 32.374 -7.232 -5.989 1.00 81.38 98 GLY A CA 1
ATOM 793 C C . GLY A 1 98 ? 31.187 -7.375 -6.936 1.00 81.38 98 GLY A C 1
ATOM 794 O O . GLY A 1 98 ? 30.238 -8.112 -6.655 1.00 81.38 98 GLY A O 1
ATOM 795 N N . LEU A 1 99 ? 31.242 -6.635 -8.046 1.00 79.44 99 LEU A N 1
ATOM 796 C CA . LEU A 1 99 ? 30.236 -6.665 -9.108 1.00 79.44 99 LEU A CA 1
ATOM 797 C C . LEU A 1 99 ? 30.524 -7.773 -10.126 1.00 79.44 99 LEU A C 1
ATOM 799 O O . LEU A 1 99 ? 31.678 -8.045 -10.457 1.00 79.44 99 LEU A O 1
ATOM 803 N N . SER A 1 100 ? 29.459 -8.383 -10.640 1.00 82.19 100 SER A N 1
ATOM 804 C CA . SER A 1 100 ? 29.516 -9.335 -11.744 1.00 82.19 100 SER A CA 1
ATOM 805 C C . SER A 1 100 ? 29.797 -8.640 -13.077 1.00 82.19 100 SER A C 1
ATOM 807 O O . SER A 1 100 ? 29.730 -7.415 -13.193 1.00 82.19 100 SER A O 1
ATOM 809 N N . GLN A 1 101 ? 30.006 -9.436 -14.130 1.00 79.94 101 GLN A N 1
ATOM 810 C CA . GLN A 1 101 ? 29.789 -8.928 -15.483 1.00 79.94 101 GLN A CA 1
ATOM 811 C C . GLN A 1 101 ? 28.322 -8.505 -15.668 1.00 79.94 101 GLN A C 1
ATOM 813 O O . GLN A 1 101 ? 27.437 -9.125 -15.057 1.00 79.94 101 GLN A O 1
ATOM 818 N N . PRO A 1 102 ? 28.063 -7.468 -16.485 1.00 82.00 102 PRO A N 1
ATOM 819 C CA . PRO A 1 102 ? 26.706 -7.085 -16.836 1.00 82.00 102 PRO A CA 1
ATOM 820 C C . PRO A 1 102 ? 25.968 -8.212 -17.558 1.00 82.00 102 PRO A C 1
ATOM 822 O O . PRO A 1 102 ? 26.582 -9.014 -18.261 1.00 82.00 102 PRO A O 1
ATOM 825 N N . SER A 1 103 ? 24.647 -8.242 -17.407 1.00 83.25 103 SER A N 1
ATOM 826 C CA . SER A 1 103 ? 23.776 -9.064 -18.244 1.00 83.25 103 SER A CA 1
ATOM 827 C C . SER A 1 103 ? 23.859 -8.649 -19.713 1.00 83.25 103 SER A C 1
ATOM 829 O O . SER A 1 103 ? 24.293 -7.537 -20.038 1.00 83.25 103 SER A O 1
ATOM 831 N N . ASP A 1 104 ? 23.297 -9.485 -20.586 1.00 79.56 104 ASP A N 1
ATOM 832 C CA . ASP A 1 104 ? 22.919 -9.037 -21.923 1.00 79.56 104 ASP A CA 1
ATOM 833 C C . ASP A 1 104 ? 22.032 -7.778 -21.823 1.00 79.56 104 ASP A C 1
ATOM 835 O O . ASP A 1 104 ? 21.145 -7.720 -20.952 1.00 79.56 104 ASP A O 1
ATOM 839 N N . PRO A 1 105 ? 22.275 -6.757 -22.667 1.00 82.25 105 PRO A N 1
ATOM 840 C CA . PRO A 1 105 ? 21.414 -5.589 -22.770 1.00 82.25 105 PRO A CA 1
ATOM 841 C C . PRO A 1 105 ? 19.973 -5.960 -23.114 1.00 82.25 105 PRO A C 1
ATOM 843 O O . PRO A 1 105 ? 19.718 -6.844 -23.932 1.00 82.25 105 PRO A O 1
ATOM 846 N N . SER A 1 106 ? 19.019 -5.217 -22.561 1.00 81.44 106 SER A N 1
ATOM 847 C CA . SER A 1 106 ? 17.636 -5.272 -23.017 1.00 81.44 106 SER A CA 1
ATOM 848 C C . SER A 1 106 ? 17.516 -4.820 -24.483 1.00 81.44 106 SER A C 1
ATOM 850 O O . SER A 1 106 ? 18.353 -4.051 -24.980 1.00 81.44 106 SER A O 1
ATOM 852 N N . PRO A 1 107 ? 16.423 -5.197 -25.171 1.00 80.38 107 PRO A N 1
ATOM 853 C CA . PRO A 1 107 ? 16.010 -4.507 -26.388 1.00 80.38 107 PRO A CA 1
ATOM 854 C C . PRO A 1 107 ? 15.889 -2.992 -26.158 1.00 80.38 107 PRO A C 1
ATOM 856 O O . PRO A 1 107 ? 15.662 -2.548 -25.027 1.00 80.38 107 PRO A O 1
ATOM 859 N N . LEU A 1 108 ? 16.044 -2.211 -27.231 1.00 80.25 108 LEU A N 1
ATOM 860 C CA . LEU A 1 108 ? 15.802 -0.767 -27.213 1.00 80.25 108 LEU A CA 1
ATOM 861 C C . LEU A 1 108 ? 14.323 -0.487 -26.943 1.00 80.25 108 LEU A C 1
ATOM 863 O O . LEU A 1 108 ? 13.452 -1.039 -27.614 1.00 80.25 108 LEU A O 1
ATOM 867 N N . VAL A 1 109 ? 14.048 0.396 -25.986 1.00 77.50 109 VAL A N 1
ATOM 868 C CA . VAL A 1 109 ? 12.692 0.831 -25.641 1.00 77.50 109 VAL A CA 1
ATOM 869 C C . VAL A 1 109 ? 12.566 2.322 -25.904 1.00 77.50 109 VAL A C 1
ATOM 871 O O . VAL A 1 109 ? 13.334 3.100 -25.349 1.00 77.50 109 VAL A O 1
ATOM 874 N N . THR A 1 110 ? 11.597 2.713 -26.734 1.00 79.56 110 THR A N 1
ATOM 875 C CA . THR A 1 110 ? 11.288 4.127 -27.006 1.00 79.56 110 THR A CA 1
ATOM 876 C C . THR A 1 110 ? 10.258 4.635 -26.002 1.00 79.56 110 THR A C 1
ATOM 878 O O . THR A 1 110 ? 9.232 3.990 -25.781 1.00 79.56 110 THR A O 1
ATOM 881 N N . ILE A 1 111 ? 10.525 5.788 -25.403 1.00 73.62 111 ILE A N 1
ATOM 882 C CA . ILE A 1 111 ? 9.699 6.414 -24.369 1.00 73.62 111 ILE A CA 1
ATOM 883 C C . ILE A 1 111 ? 8.838 7.483 -25.041 1.00 73.62 111 ILE A C 1
ATOM 885 O O . ILE A 1 111 ? 9.292 8.597 -25.209 1.00 73.62 111 ILE A O 1
ATOM 889 N N . GLY A 1 112 ? 7.613 7.158 -25.465 1.00 61.53 112 GLY A N 1
ATOM 890 C CA . GLY A 1 112 ? 6.667 8.126 -26.049 1.00 61.53 112 GLY A CA 1
ATOM 891 C C . GLY A 1 112 ? 6.934 8.522 -27.513 1.00 61.53 112 GLY A C 1
ATOM 892 O O . GLY A 1 112 ? 8.001 9.022 -27.855 1.00 61.53 112 GLY A O 1
ATOM 893 N N . GLY A 1 113 ? 5.935 8.315 -28.381 1.00 43.50 113 GLY A N 1
ATOM 894 C CA . GLY A 1 113 ? 5.952 8.749 -29.782 1.00 43.50 113 GLY A CA 1
ATOM 895 C C . GLY A 1 113 ? 4.638 8.445 -30.512 1.00 43.50 113 GLY A C 1
ATOM 896 O O . GLY A 1 113 ? 4.319 7.283 -30.758 1.00 43.50 113 GLY A O 1
ATOM 897 N N . GLY A 1 114 ? 3.886 9.491 -30.867 1.00 35.31 114 GLY A N 1
ATOM 898 C CA . GLY A 1 114 ? 2.694 9.430 -31.715 1.00 35.31 114 GLY A CA 1
ATOM 899 C C . GLY A 1 114 ? 2.894 10.155 -33.054 1.00 35.31 114 GLY A C 1
ATOM 900 O O . GLY A 1 114 ? 2.809 11.371 -33.105 1.00 35.31 114 GLY A O 1
ATOM 901 N N . ASN A 1 115 ? 3.079 9.357 -34.115 1.00 34.75 115 ASN A N 1
ATOM 902 C CA . ASN A 1 115 ? 2.796 9.567 -35.551 1.00 34.75 115 ASN A CA 1
ATOM 903 C C . ASN A 1 115 ? 3.567 10.607 -36.407 1.00 34.75 115 ASN A C 1
ATOM 905 O O . ASN A 1 115 ? 3.433 11.803 -36.196 1.00 34.75 115 ASN A O 1
ATOM 909 N N . GLN A 1 116 ? 4.206 10.143 -37.503 1.00 33.44 116 GLN A N 1
ATOM 910 C CA . GLN A 1 116 ? 3.756 10.335 -38.905 1.00 33.44 116 GLN A CA 1
ATOM 911 C C . GLN A 1 116 ? 4.515 9.406 -39.892 1.00 33.44 116 GLN A C 1
ATOM 913 O O . GLN A 1 116 ? 5.740 9.361 -39.884 1.00 33.44 116 GLN A O 1
ATOM 918 N N . GLY A 1 117 ? 3.780 8.757 -40.813 1.00 27.20 117 GLY A N 1
ATOM 919 C CA . GLY A 1 117 ? 4.216 8.627 -42.218 1.00 27.20 117 GLY A CA 1
ATOM 920 C C . GLY A 1 117 ? 4.721 7.279 -42.768 1.00 27.20 117 GLY A C 1
ATOM 921 O O . GLY A 1 117 ? 5.882 7.168 -43.126 1.00 27.20 117 GLY A O 1
ATOM 922 N N . GLY A 1 118 ? 3.813 6.321 -42.998 1.00 26.27 118 GLY A N 1
ATOM 923 C CA . GLY A 1 118 ? 3.780 5.512 -44.233 1.00 26.27 118 GLY A CA 1
ATOM 924 C C . GLY A 1 118 ? 4.791 4.374 -44.448 1.00 26.27 118 GLY A C 1
ATOM 925 O O . GLY A 1 118 ? 5.789 4.538 -45.137 1.00 26.27 118 GLY A O 1
ATOM 926 N N . SER A 1 119 ? 4.405 3.158 -44.056 1.00 26.41 119 SER A N 1
ATOM 927 C CA . SER A 1 119 ? 4.511 1.937 -44.876 1.00 26.41 119 SER A CA 1
ATOM 928 C C . SER A 1 119 ? 3.539 0.905 -44.310 1.00 26.41 119 SER A C 1
ATOM 930 O O . SER A 1 119 ? 3.552 0.624 -43.115 1.00 26.41 119 SER A O 1
ATOM 932 N N . LYS A 1 120 ? 2.638 0.389 -45.150 1.00 33.91 120 LYS A N 1
ATOM 933 C CA . LYS A 1 120 ? 1.703 -0.677 -44.784 1.00 33.91 120 LYS A CA 1
ATOM 934 C C . LYS A 1 120 ? 2.482 -1.978 -44.579 1.00 33.91 120 LYS A C 1
ATOM 936 O O . LYS A 1 120 ? 2.733 -2.667 -45.558 1.00 33.91 120 LYS A O 1
ATOM 941 N N . GLU A 1 121 ? 2.765 -2.342 -43.334 1.00 26.77 121 GLU A N 1
ATOM 942 C CA . GLU A 1 121 ? 2.910 -3.744 -42.940 1.00 26.77 121 GLU A CA 1
ATOM 943 C C . GLU A 1 121 ? 2.142 -4.003 -41.644 1.00 26.77 121 GLU A C 1
ATOM 945 O O . GLU A 1 121 ? 2.326 -3.373 -40.604 1.00 26.77 121 GLU A O 1
ATOM 950 N N . THR A 1 122 ? 1.192 -4.917 -41.769 1.00 35.94 122 THR A N 1
ATOM 951 C CA . THR A 1 122 ? 0.324 -5.419 -40.718 1.00 35.94 122 THR A CA 1
ATOM 952 C C . THR A 1 122 ? 1.138 -6.327 -39.800 1.00 35.94 122 THR A C 1
ATOM 954 O O . THR A 1 122 ? 1.316 -7.498 -40.130 1.00 35.94 122 THR A O 1
ATOM 957 N N . THR A 1 123 ? 1.564 -5.852 -38.627 1.00 27.75 123 THR A N 1
ATOM 958 C CA . THR A 1 123 ? 2.144 -6.745 -37.606 1.00 27.75 123 THR A CA 1
ATOM 959 C C . THR A 1 123 ? 1.362 -6.647 -36.305 1.00 27.75 123 THR A C 1
ATOM 961 O O . THR A 1 123 ? 1.465 -5.703 -35.527 1.00 27.75 123 THR A O 1
ATOM 964 N N . LYS A 1 124 ? 0.519 -7.662 -36.118 1.00 28.30 124 LYS A N 1
ATOM 965 C CA . LYS A 1 124 ? -0.190 -8.008 -34.889 1.00 28.30 124 LYS A CA 1
ATOM 966 C C . LYS A 1 124 ? 0.800 -8.115 -33.718 1.00 28.30 124 LYS A C 1
ATOM 968 O O . LYS A 1 124 ? 1.858 -8.705 -33.879 1.00 28.30 124 LYS A O 1
ATOM 973 N N . ASN A 1 125 ? 0.380 -7.646 -32.544 1.00 30.34 125 ASN A N 1
ATOM 974 C CA . ASN A 1 125 ? 0.794 -8.127 -31.222 1.00 30.34 125 ASN A CA 1
ATOM 975 C C . ASN A 1 125 ? 2.308 -8.270 -30.961 1.00 30.34 125 ASN A C 1
ATOM 977 O O . ASN A 1 125 ? 2.852 -9.361 -31.072 1.00 30.34 125 ASN A O 1
ATOM 981 N N . ASN A 1 126 ? 2.941 -7.238 -30.396 1.00 29.78 126 ASN A N 1
ATOM 982 C CA . ASN A 1 126 ? 4.178 -7.412 -29.614 1.00 29.78 126 ASN A CA 1
ATOM 983 C C . ASN A 1 126 ? 3.882 -7.786 -28.146 1.00 29.78 126 ASN A C 1
ATOM 985 O O . ASN A 1 126 ? 4.520 -7.303 -27.213 1.00 29.78 126 ASN A O 1
ATOM 989 N N . LEU A 1 127 ? 2.907 -8.678 -27.948 1.00 28.28 127 LEU A N 1
ATOM 990 C CA . LEU A 1 127 ? 2.905 -9.578 -26.801 1.00 28.28 127 LEU A CA 1
ATOM 991 C C . LEU A 1 127 ? 3.926 -10.663 -27.138 1.00 28.28 127 LEU A C 1
ATOM 993 O O . LEU A 1 127 ? 3.703 -11.453 -28.053 1.00 28.28 127 LEU A O 1
ATOM 997 N N . ILE A 1 128 ? 5.053 -10.694 -26.432 1.00 31.39 128 ILE A N 1
ATOM 998 C CA . ILE A 1 128 ? 5.917 -11.875 -26.463 1.00 31.39 128 ILE A CA 1
ATOM 999 C C . ILE A 1 128 ? 5.095 -13.017 -25.840 1.00 31.39 128 ILE A C 1
ATOM 1001 O O . ILE A 1 128 ? 4.603 -12.837 -24.721 1.00 31.39 128 ILE A O 1
ATOM 1005 N N . PRO A 1 129 ? 4.897 -14.152 -26.534 1.00 26.61 129 PRO A N 1
ATOM 1006 C CA . PRO A 1 129 ? 4.144 -15.278 -25.998 1.00 26.61 129 PRO A CA 1
ATOM 1007 C C . PRO A 1 129 ? 4.744 -15.744 -24.670 1.00 26.61 129 PRO A C 1
ATOM 1009 O O . PRO A 1 129 ? 5.958 -15.940 -24.561 1.00 26.61 129 PRO A O 1
ATOM 1012 N N . LEU A 1 130 ? 3.888 -15.934 -23.663 1.00 28.52 130 LEU A N 1
ATOM 1013 C CA . LEU A 1 130 ? 4.215 -16.779 -22.520 1.00 28.52 130 LEU A CA 1
ATOM 1014 C C . LEU A 1 130 ? 4.593 -18.147 -23.083 1.00 28.52 130 LEU A C 1
ATOM 1016 O O . LEU A 1 130 ? 3.805 -18.766 -23.792 1.00 28.52 130 LEU A O 1
ATOM 1020 N N . MET A 1 131 ? 5.817 -18.581 -22.806 1.00 31.41 131 MET A N 1
ATOM 1021 C CA . MET A 1 131 ? 6.322 -19.890 -23.199 1.00 31.41 131 MET A CA 1
ATOM 1022 C C . MET A 1 131 ? 5.682 -20.957 -22.295 1.00 31.41 131 MET A C 1
ATOM 1024 O O . MET A 1 131 ? 6.329 -21.536 -21.428 1.00 31.41 131 MET A O 1
ATOM 1028 N N . GLU A 1 132 ? 4.383 -21.184 -22.472 1.00 37.22 132 GLU A N 1
ATOM 1029 C CA . GLU A 1 132 ? 3.809 -22.518 -22.346 1.00 37.22 132 GLU A CA 1
ATOM 1030 C C . GLU A 1 132 ? 4.260 -23.282 -23.593 1.00 37.22 132 GLU A C 1
ATOM 1032 O O . GLU A 1 132 ? 3.667 -23.124 -24.648 1.00 37.22 132 GLU A O 1
ATOM 1037 N N . GLU A 1 133 ? 5.393 -23.989 -23.508 1.00 33.38 133 GLU A N 1
ATOM 1038 C CA . GLU A 1 133 ? 5.584 -25.324 -24.099 1.00 33.38 133 GLU A CA 1
ATOM 1039 C C . GLU A 1 133 ? 7.008 -25.866 -23.838 1.00 33.38 133 GLU A C 1
ATOM 1041 O O . GLU A 1 133 ? 8.018 -25.364 -24.322 1.00 33.38 133 GLU A O 1
ATOM 1046 N N . MET A 1 134 ? 7.038 -26.921 -23.016 1.00 32.28 134 MET A N 1
ATOM 1047 C CA . MET A 1 134 ? 7.902 -28.107 -23.084 1.00 32.28 134 MET A CA 1
ATOM 1048 C C . MET A 1 134 ? 9.431 -27.931 -23.189 1.00 32.28 134 MET A C 1
ATOM 1050 O O . MET A 1 134 ? 10.032 -28.027 -24.252 1.00 32.28 134 MET A O 1
ATOM 1054 N N . PHE A 1 135 ? 10.087 -27.935 -22.024 1.00 30.66 135 PHE A N 1
ATOM 1055 C CA . PHE A 1 135 ? 11.292 -28.750 -21.825 1.00 30.66 135 PHE A CA 1
ATOM 1056 C C . PHE A 1 135 ? 11.041 -29.705 -20.656 1.00 30.66 135 PHE A C 1
ATOM 1058 O O . PHE A 1 135 ? 11.294 -29.377 -19.497 1.00 30.66 135 PHE A O 1
ATOM 1065 N N . VAL A 1 136 ? 10.541 -30.901 -20.967 1.00 35.34 136 VAL A N 1
ATOM 1066 C CA . VAL A 1 136 ? 10.681 -32.054 -20.075 1.00 35.34 136 VAL A CA 1
ATOM 1067 C C . VAL A 1 136 ? 12.164 -32.408 -20.092 1.00 35.34 136 VAL A C 1
ATOM 1069 O O . VAL A 1 136 ? 12.679 -32.919 -21.083 1.00 35.34 136 VAL A O 1
ATOM 1072 N N . ARG A 1 137 ? 12.892 -32.062 -19.031 1.00 37.44 137 ARG A N 1
ATOM 1073 C CA . ARG A 1 137 ? 14.204 -32.662 -18.792 1.00 37.44 137 ARG A CA 1
ATOM 1074 C C . ARG A 1 137 ? 13.943 -34.028 -18.178 1.00 37.44 137 ARG A C 1
ATOM 1076 O O . ARG A 1 137 ? 13.477 -34.091 -17.045 1.00 37.44 137 ARG A O 1
ATOM 1083 N N . GLU A 1 138 ? 14.206 -35.094 -18.926 1.00 34.59 138 GLU A N 1
ATOM 1084 C CA . GLU A 1 138 ? 14.259 -36.430 -18.339 1.00 34.59 138 GLU A CA 1
ATOM 1085 C C . GLU A 1 138 ? 15.353 -36.453 -17.266 1.00 34.59 138 GLU A C 1
ATOM 1087 O O . GLU A 1 138 ? 16.493 -36.034 -17.496 1.00 34.59 138 GLU A O 1
ATOM 1092 N N . SER A 1 139 ? 14.980 -36.879 -16.061 1.00 35.16 139 SER A N 1
ATOM 1093 C CA . SER A 1 139 ? 15.921 -37.111 -14.971 1.00 35.16 139 SER A CA 1
ATOM 1094 C C . SER A 1 139 ? 16.874 -38.254 -15.346 1.00 35.16 139 SER A C 1
ATOM 1096 O O . SER A 1 139 ? 16.432 -39.218 -15.975 1.00 35.16 139 SER A O 1
ATOM 1098 N N . PRO A 1 140 ? 18.157 -38.206 -14.941 1.00 47.56 140 PRO A N 1
ATOM 1099 C CA . PRO A 1 140 ? 19.039 -39.363 -15.056 1.00 47.56 140 PRO A CA 1
ATOM 1100 C C . PRO A 1 140 ? 18.427 -40.571 -14.321 1.00 47.56 140 PRO A C 1
ATOM 1102 O O . PRO A 1 140 ? 17.760 -40.368 -13.300 1.00 47.56 140 PRO A O 1
ATOM 1105 N N . PRO A 1 141 ? 18.653 -41.813 -14.789 1.00 48.16 141 PRO A N 1
ATOM 1106 C CA . PRO A 1 141 ? 18.149 -42.998 -14.106 1.00 48.16 141 PRO A CA 1
ATOM 1107 C C . PRO A 1 141 ? 18.704 -43.066 -12.677 1.00 48.16 141 PRO A C 1
ATOM 1109 O O . PRO A 1 141 ? 19.897 -42.857 -12.445 1.00 48.16 141 PRO A O 1
ATOM 1112 N N . LEU A 1 142 ? 17.808 -43.316 -11.721 1.00 48.41 142 LEU A N 1
ATOM 1113 C CA . LEU A 1 142 ? 18.141 -43.466 -10.307 1.00 48.41 142 LEU A CA 1
ATOM 1114 C C . LEU A 1 142 ? 18.985 -44.739 -10.098 1.00 48.41 142 LEU A C 1
ATOM 1116 O O . LEU A 1 142 ? 18.730 -45.739 -10.767 1.00 48.41 142 LEU A O 1
ATOM 1120 N N . PRO A 1 143 ? 19.974 -44.735 -9.187 1.00 56.03 143 PRO A N 1
ATOM 1121 C CA . PRO A 1 143 ? 20.701 -45.948 -8.822 1.00 56.03 143 PRO A CA 1
ATOM 1122 C C . PRO A 1 143 ? 19.767 -46.968 -8.144 1.00 56.03 143 PRO A C 1
ATOM 1124 O O . PRO A 1 143 ? 18.959 -46.599 -7.297 1.00 56.03 143 PRO A O 1
ATOM 1127 N N . ASP A 1 144 ? 19.919 -48.253 -8.486 1.00 56.88 144 ASP A N 1
ATOM 1128 C CA . ASP A 1 144 ? 19.026 -49.383 -8.141 1.00 56.88 144 ASP A CA 1
ATOM 1129 C C . ASP A 1 144 ? 18.862 -49.703 -6.638 1.00 56.88 144 ASP A C 1
ATOM 1131 O O . ASP A 1 144 ? 18.224 -50.694 -6.275 1.00 56.88 144 ASP A O 1
ATOM 1135 N N . ARG A 1 145 ? 19.452 -48.918 -5.732 1.00 58.41 145 ARG A N 1
ATOM 1136 C CA . ARG A 1 145 ? 19.370 -49.157 -4.287 1.00 58.41 145 ARG A CA 1
ATOM 1137 C C . ARG A 1 145 ? 18.952 -47.902 -3.540 1.00 58.41 145 ARG A C 1
ATOM 1139 O O . ARG A 1 145 ? 19.734 -46.973 -3.362 1.00 58.41 145 ARG A O 1
ATOM 1146 N N . ASP A 1 146 ? 17.698 -47.924 -3.107 1.00 49.47 146 ASP A N 1
ATOM 1147 C CA . ASP A 1 146 ? 17.114 -46.976 -2.168 1.00 49.47 146 ASP A CA 1
ATOM 1148 C C . ASP A 1 146 ? 17.521 -47.362 -0.736 1.00 49.47 146 ASP A C 1
ATOM 1150 O O . ASP A 1 146 ? 16.908 -48.230 -0.120 1.00 49.47 146 ASP A O 1
ATOM 1154 N N . ASP A 1 147 ? 18.589 -46.742 -0.224 1.00 51.88 147 ASP A N 1
ATOM 1155 C CA . ASP A 1 147 ? 19.012 -46.853 1.184 1.00 51.88 147 ASP A CA 1
ATOM 1156 C C . ASP A 1 147 ? 18.350 -45.770 2.074 1.00 51.88 147 ASP A C 1
ATOM 1158 O O . ASP A 1 147 ? 18.832 -45.459 3.168 1.00 51.88 147 ASP A O 1
ATOM 1162 N N . SER A 1 148 ? 17.244 -45.160 1.627 1.00 47.69 148 SER A N 1
ATOM 1163 C CA . SER A 1 148 ? 16.522 -44.154 2.414 1.00 47.69 148 SER A CA 1
ATOM 1164 C C . SER A 1 148 ? 15.620 -44.820 3.466 1.00 47.69 148 SER A C 1
ATOM 1166 O O . SER A 1 148 ? 14.949 -45.811 3.175 1.00 47.69 148 SER A O 1
ATOM 1168 N N . PRO A 1 149 ? 15.547 -44.290 4.702 1.00 43.59 149 PRO A N 1
ATOM 1169 C CA . PRO A 1 149 ? 14.635 -44.815 5.715 1.00 43.59 149 PRO A CA 1
ATOM 1170 C C . PRO A 1 149 ? 13.166 -44.665 5.269 1.00 43.59 149 PRO A C 1
ATOM 1172 O O . PRO A 1 149 ? 12.839 -43.716 4.549 1.00 43.59 149 PRO A O 1
ATOM 1175 N N . PRO A 1 150 ? 12.261 -45.570 5.697 1.00 41.06 150 PRO A N 1
ATOM 1176 C CA . PRO A 1 150 ? 10.893 -45.617 5.194 1.00 41.06 150 PRO A CA 1
ATOM 1177 C C . PRO A 1 150 ? 10.106 -44.342 5.542 1.00 41.06 150 PRO A C 1
ATOM 1179 O O . PRO A 1 150 ? 10.381 -43.689 6.555 1.00 41.06 150 PRO A O 1
ATOM 1182 N N . PRO A 1 151 ? 9.105 -43.980 4.721 1.00 44.03 151 PRO A N 1
ATOM 1183 C CA . PRO A 1 151 ? 8.471 -42.675 4.783 1.00 44.03 151 PRO A CA 1
ATOM 1184 C C . PRO A 1 151 ? 7.606 -42.539 6.038 1.00 44.03 151 PRO A C 1
ATOM 1186 O O . PRO A 1 151 ? 6.752 -43.379 6.328 1.00 44.03 151 PRO A O 1
ATOM 1189 N N . ILE A 1 152 ? 7.771 -41.423 6.753 1.00 47.25 152 ILE A N 1
ATOM 1190 C CA . ILE A 1 152 ? 6.755 -40.947 7.693 1.00 47.25 152 ILE A CA 1
ATOM 1191 C C . ILE A 1 152 ? 5.530 -40.616 6.840 1.00 47.25 152 ILE A C 1
ATOM 1193 O O . ILE A 1 152 ? 5.553 -39.650 6.078 1.00 47.25 152 ILE A O 1
ATOM 1197 N N . TYR A 1 153 ? 4.493 -41.450 6.923 1.00 44.56 153 TYR A N 1
ATOM 1198 C CA . TYR A 1 153 ? 3.215 -41.267 6.238 1.00 44.56 153 TYR A CA 1
ATOM 1199 C C . TYR A 1 153 ? 2.676 -39.845 6.467 1.00 44.56 153 TYR A C 1
ATOM 1201 O O . TYR A 1 153 ? 2.032 -39.565 7.477 1.00 44.56 153 TYR A O 1
ATOM 1209 N N . ARG A 1 154 ? 2.899 -38.939 5.511 1.00 44.06 154 ARG A N 1
ATOM 1210 C CA . ARG A 1 154 ? 2.088 -37.733 5.359 1.00 44.06 154 ARG A CA 1
ATOM 1211 C C . ARG A 1 154 ? 0.937 -38.133 4.451 1.00 44.06 154 ARG A C 1
ATOM 1213 O O . ARG A 1 154 ? 1.112 -38.220 3.241 1.00 44.06 154 ARG A O 1
ATOM 1220 N N . GLN A 1 155 ? -0.205 -38.454 5.051 1.00 37.31 155 GLN A N 1
ATOM 1221 C CA . GLN A 1 155 ? -1.440 -38.669 4.305 1.00 37.31 155 GLN A CA 1
ATOM 1222 C C . GLN A 1 155 ? -1.671 -37.457 3.392 1.00 37.31 155 GLN A C 1
ATOM 1224 O O . GLN A 1 155 ? -1.727 -36.316 3.853 1.00 37.31 155 GLN A O 1
ATOM 1229 N N . SER A 1 156 ? -1.704 -37.704 2.085 1.00 42.59 156 SER A N 1
ATOM 1230 C CA . SER A 1 156 ? -1.949 -36.698 1.062 1.00 42.59 156 SER A CA 1
ATOM 1231 C C . SER A 1 156 ? -3.453 -36.474 0.928 1.00 42.59 156 SER A C 1
ATOM 1233 O O . SER A 1 156 ? -4.091 -37.022 0.035 1.00 42.59 156 SER A O 1
ATOM 1235 N N . GLU A 1 157 ? -4.022 -35.659 1.805 1.00 46.81 157 GLU A N 1
ATOM 1236 C CA . GLU A 1 157 ? -5.342 -35.069 1.585 1.00 46.81 157 GLU A CA 1
ATOM 1237 C C . GLU A 1 157 ? -5.252 -33.560 1.775 1.00 46.81 157 GLU A C 1
ATOM 1239 O O . GLU A 1 157 ? -5.690 -32.997 2.769 1.00 46.81 157 GLU A O 1
ATOM 1244 N N . SER A 1 158 ? -4.648 -32.883 0.803 1.00 44.81 158 SER A N 1
ATOM 1245 C CA . SER A 1 158 ? -5.010 -31.498 0.527 1.00 44.81 158 SER A CA 1
ATOM 1246 C C . SER A 1 158 ? -4.517 -31.118 -0.859 1.00 44.81 158 SER A C 1
ATOM 1248 O O . SER A 1 158 ? -3.313 -31.064 -1.107 1.00 44.81 158 SER A O 1
ATOM 1250 N N . SER A 1 159 ? -5.448 -30.795 -1.748 1.00 46.78 159 SER A N 1
ATOM 1251 C CA . SER A 1 159 ? -5.243 -30.083 -3.010 1.00 46.78 159 SER A CA 1
ATOM 1252 C C . SER A 1 159 ? -4.768 -28.633 -2.784 1.00 46.78 159 SER A C 1
ATOM 1254 O O . SER A 1 159 ? -5.264 -27.706 -3.421 1.00 46.78 159 SER A O 1
ATOM 1256 N N . LEU A 1 160 ? -3.867 -28.401 -1.823 1.00 48.75 160 LEU A N 1
ATOM 1257 C CA . LEU A 1 160 ? -3.318 -27.084 -1.519 1.00 48.75 160 LEU A CA 1
ATOM 1258 C C . LEU A 1 160 ? -2.197 -26.783 -2.519 1.00 48.75 160 LEU A C 1
ATOM 1260 O O . LEU A 1 160 ? -1.071 -27.263 -2.393 1.00 48.75 160 LEU A O 1
ATOM 1264 N N . GLN A 1 161 ? -2.527 -25.994 -3.538 1.00 52.06 161 GLN A N 1
ATOM 1265 C CA . GLN A 1 161 ? -1.562 -25.453 -4.487 1.00 52.06 161 GLN A CA 1
ATOM 1266 C C . GLN A 1 161 ? -1.036 -24.109 -3.964 1.00 52.06 161 GLN A C 1
ATOM 1268 O O . GLN A 1 161 ? -1.790 -23.146 -3.848 1.00 52.06 161 GLN A O 1
ATOM 1273 N N . TRP A 1 162 ? 0.261 -24.033 -3.658 1.00 52.44 162 TRP A N 1
ATOM 1274 C CA . TRP A 1 162 ? 0.915 -22.783 -3.261 1.00 52.44 162 TRP A CA 1
ATOM 1275 C C . TRP A 1 162 ? 1.044 -21.845 -4.468 1.00 52.44 162 TRP A C 1
ATOM 1277 O O . TRP A 1 162 ? 1.767 -22.145 -5.420 1.00 52.44 162 TRP A O 1
ATOM 1287 N N . ARG A 1 163 ? 0.332 -20.715 -4.431 1.00 71.94 163 ARG A N 1
ATOM 1288 C CA . ARG A 1 163 ? 0.356 -19.651 -5.444 1.00 71.94 163 ARG A CA 1
ATOM 1289 C C . ARG A 1 163 ? 0.341 -18.293 -4.746 1.00 71.94 163 ARG A C 1
ATOM 1291 O O . ARG A 1 163 ? -0.465 -18.087 -3.844 1.00 71.94 163 ARG A O 1
ATOM 1298 N N . ASP A 1 164 ? 1.164 -17.363 -5.226 1.00 67.44 164 ASP A N 1
ATOM 1299 C CA . ASP A 1 164 ? 1.102 -15.965 -4.797 1.00 67.44 164 ASP A CA 1
ATOM 1300 C C . ASP A 1 164 ? -0.165 -15.294 -5.359 1.00 67.44 164 ASP A C 1
ATOM 1302 O O . ASP A 1 164 ? -0.337 -15.248 -6.586 1.00 67.44 164 ASP A O 1
ATOM 1306 N N . PRO A 1 165 ? -1.063 -14.775 -4.503 1.00 77.06 165 PRO A N 1
ATOM 1307 C CA . PRO A 1 165 ? -2.237 -14.053 -4.964 1.00 77.06 165 PRO A CA 1
ATOM 1308 C C . PRO A 1 165 ? -1.844 -12.681 -5.522 1.00 77.06 165 PRO A C 1
ATOM 1310 O O . PRO A 1 165 ? -0.941 -11.997 -5.040 1.00 77.06 165 PRO A O 1
ATOM 1313 N N . THR A 1 166 ? -2.563 -12.245 -6.548 1.00 83.75 166 THR A N 1
ATOM 1314 C CA . THR A 1 166 ? -2.492 -10.880 -7.068 1.00 83.75 166 THR A CA 1
ATOM 1315 C C . THR A 1 166 ? -3.032 -9.886 -6.041 1.00 83.75 166 THR A C 1
ATOM 1317 O O . THR A 1 166 ? -3.888 -10.214 -5.222 1.00 83.75 166 THR A O 1
ATOM 1320 N N . LEU A 1 167 ? -2.606 -8.623 -6.125 1.00 79.44 167 LEU A N 1
ATOM 1321 C CA . LEU A 1 167 ? -3.096 -7.570 -5.229 1.00 79.44 167 LEU A CA 1
ATOM 1322 C C . LEU A 1 167 ? -4.630 -7.436 -5.252 1.00 79.44 167 LEU A C 1
ATOM 1324 O O . LEU A 1 167 ? -5.245 -7.192 -4.217 1.00 79.44 167 LEU A O 1
ATOM 1328 N N . LYS A 1 168 ? -5.258 -7.627 -6.418 1.00 85.75 168 LYS A N 1
ATOM 1329 C CA . LYS A 1 168 ? -6.717 -7.582 -6.544 1.00 85.75 168 LYS A CA 1
ATOM 1330 C C . LYS A 1 168 ? -7.391 -8.729 -5.790 1.00 85.75 168 LYS A C 1
ATOM 1332 O O . LYS A 1 168 ? -8.356 -8.471 -5.078 1.00 85.75 168 LYS A O 1
ATOM 1337 N N . GLU A 1 169 ? -6.865 -9.949 -5.908 1.00 85.81 169 GLU A N 1
ATOM 1338 C CA . GLU A 1 169 ? -7.352 -11.112 -5.151 1.00 85.81 169 GLU A CA 1
ATOM 1339 C C . GLU A 1 169 ? -7.217 -10.867 -3.642 1.00 85.81 169 GLU A C 1
ATOM 1341 O O . GLU A 1 169 ? -8.178 -11.068 -2.910 1.00 85.81 169 GLU A O 1
ATOM 1346 N N . VAL A 1 170 ? -6.083 -10.323 -3.182 1.00 89.00 170 VAL A N 1
ATOM 1347 C CA . VAL A 1 170 ? -5.875 -9.971 -1.764 1.00 89.00 170 VAL A CA 1
ATOM 1348 C C . VAL A 1 170 ? -6.927 -8.972 -1.271 1.00 89.00 170 VAL A C 1
ATOM 1350 O O . VAL A 1 170 ? -7.486 -9.144 -0.191 1.00 89.00 170 VAL A O 1
ATOM 1353 N N . ILE A 1 171 ? -7.244 -7.944 -2.063 1.00 94.44 171 ILE A N 1
ATOM 1354 C CA . ILE A 1 171 ? -8.279 -6.958 -1.714 1.00 94.44 171 ILE A CA 1
ATOM 1355 C C . ILE A 1 171 ? -9.678 -7.582 -1.711 1.00 94.44 171 ILE A C 1
ATOM 1357 O O . ILE A 1 171 ? -10.524 -7.189 -0.909 1.00 94.44 171 ILE A O 1
ATOM 1361 N N . ASP A 1 172 ? -9.942 -8.553 -2.582 1.00 92.44 172 ASP A N 1
ATOM 1362 C CA . ASP A 1 172 ? -11.210 -9.279 -2.571 1.00 92.44 172 ASP A CA 1
ATOM 1363 C C . ASP A 1 172 ? -11.313 -10.225 -1.365 1.00 92.44 172 ASP A C 1
ATOM 1365 O O . ASP A 1 172 ? -12.383 -10.327 -0.768 1.00 92.44 172 ASP A O 1
ATOM 1369 N N . TYR A 1 173 ? -10.201 -10.816 -0.918 1.00 94.62 173 TYR A N 1
ATOM 1370 C CA . TYR A 1 173 ? -10.143 -11.621 0.306 1.00 94.62 173 TYR A CA 1
ATOM 1371 C C . TYR A 1 173 ? -10.443 -10.813 1.574 1.00 94.62 173 TYR A C 1
ATOM 1373 O O . TYR A 1 173 ? -11.057 -11.349 2.492 1.00 94.62 173 TYR A O 1
ATOM 1381 N N . LEU A 1 174 ? -10.135 -9.508 1.609 1.00 95.62 174 LEU A N 1
ATOM 1382 C CA . LEU A 1 174 ? -10.543 -8.619 2.712 1.00 95.62 174 LEU A CA 1
ATOM 1383 C C . LEU A 1 174 ? -12.066 -8.490 2.870 1.00 95.62 174 LEU A C 1
ATOM 1385 O O . LEU A 1 174 ? -12.538 -8.077 3.926 1.00 95.62 174 LEU A O 1
ATOM 1389 N N . LYS A 1 175 ? -12.835 -8.805 1.823 1.00 95.06 175 LYS A N 1
ATOM 1390 C CA . LYS A 1 175 ? -14.307 -8.770 1.833 1.00 95.06 175 LYS A CA 1
ATOM 1391 C C . LYS A 1 175 ? -14.918 -10.130 2.171 1.00 95.06 175 LYS A C 1
ATOM 1393 O O . LYS A 1 175 ? -16.141 -10.255 2.181 1.00 95.06 175 LYS A O 1
ATOM 1398 N N . SER A 1 176 ? -14.087 -11.151 2.382 1.00 95.12 176 SER A N 1
ATOM 1399 C CA . SER A 1 176 ? -14.548 -12.497 2.697 1.00 95.12 176 SER A CA 1
ATOM 1400 C C . SER A 1 176 ? -15.307 -12.518 4.029 1.00 95.12 176 SER A C 1
ATOM 1402 O O . SER A 1 176 ? -14.919 -11.813 4.962 1.00 95.12 176 SER A O 1
ATOM 1404 N N . PRO A 1 177 ? -16.356 -13.349 4.166 1.00 93.56 177 PRO A N 1
ATOM 1405 C CA . PRO A 1 177 ? -16.971 -13.612 5.463 1.00 93.56 177 PRO A CA 1
ATOM 1406 C C . PRO A 1 177 ? -16.070 -14.442 6.395 1.00 93.56 177 PRO A C 1
ATOM 1408 O O . PRO A 1 177 ? -16.350 -14.510 7.589 1.00 93.56 177 PRO A O 1
ATOM 1411 N N . ASP A 1 178 ? -15.021 -15.090 5.871 1.00 93.00 178 ASP A N 1
ATOM 1412 C CA . ASP A 1 178 ? -14.095 -15.902 6.665 1.00 93.00 178 ASP A CA 1
ATOM 1413 C C . ASP A 1 178 ? -13.054 -15.021 7.387 1.00 93.00 178 ASP A C 1
ATOM 1415 O O . ASP A 1 178 ? -12.190 -14.434 6.726 1.00 93.00 178 ASP A O 1
ATOM 1419 N N . PRO A 1 179 ? -13.083 -14.947 8.733 1.00 90.50 179 PRO A N 1
ATOM 1420 C CA . PRO A 1 179 ? -12.165 -14.108 9.494 1.00 90.50 179 PRO A CA 1
ATOM 1421 C C . PRO A 1 179 ? -10.700 -14.539 9.371 1.00 90.50 179 PRO A C 1
ATOM 1423 O O . PRO A 1 179 ? -9.827 -13.680 9.487 1.00 90.50 179 PRO A O 1
ATOM 1426 N N . ASN A 1 180 ? -10.410 -15.821 9.119 1.00 91.12 180 ASN A N 1
ATOM 1427 C CA . ASN A 1 180 ? -9.030 -16.288 8.953 1.00 91.12 180 ASN A CA 1
ATOM 1428 C C . ASN A 1 180 ? -8.459 -15.798 7.621 1.00 91.12 180 ASN A C 1
ATOM 1430 O O . ASN A 1 180 ? -7.368 -15.237 7.580 1.00 91.12 180 ASN A O 1
ATOM 1434 N N . LEU A 1 181 ? -9.247 -15.898 6.548 1.00 92.06 181 LEU A N 1
ATOM 1435 C CA . LEU A 1 181 ? -8.857 -15.372 5.243 1.00 92.06 181 LEU A CA 1
ATOM 1436 C C . LEU A 1 181 ? -8.669 -13.846 5.271 1.00 92.06 181 LEU A C 1
ATOM 1438 O O . LEU A 1 181 ? -7.730 -13.332 4.666 1.00 92.06 181 LEU A O 1
ATOM 1442 N N . VAL A 1 182 ? -9.518 -13.113 6.000 1.00 95.56 182 VAL A N 1
ATOM 1443 C CA . VAL A 1 182 ? -9.355 -11.659 6.184 1.00 95.56 182 VAL A CA 1
ATOM 1444 C C . VAL A 1 182 ? -8.096 -11.337 6.997 1.00 95.56 182 VAL A C 1
ATOM 1446 O O . VAL A 1 182 ? -7.383 -10.381 6.676 1.00 95.56 182 VAL A O 1
ATOM 1449 N N . LEU A 1 183 ? -7.794 -12.120 8.035 1.00 90.56 183 LEU A N 1
ATOM 1450 C CA . LEU A 1 183 ? -6.580 -11.967 8.836 1.00 90.56 183 LEU A CA 1
ATOM 1451 C C . LEU A 1 183 ? -5.321 -12.154 7.980 1.00 90.56 183 LEU A C 1
ATOM 1453 O O . LEU A 1 183 ? -4.474 -11.257 7.948 1.00 90.56 183 LEU A O 1
ATOM 1457 N N . ASP A 1 184 ? -5.250 -13.248 7.222 1.00 87.94 184 ASP A N 1
ATOM 1458 C CA . ASP A 1 184 ? -4.123 -13.551 6.338 1.00 87.94 184 ASP A CA 1
ATOM 1459 C C . ASP A 1 184 ? -3.982 -12.503 5.226 1.00 87.94 184 ASP A C 1
ATOM 1461 O O . ASP A 1 184 ? -2.890 -11.987 4.978 1.00 87.94 184 ASP A O 1
ATOM 1465 N N . ALA A 1 185 ? -5.095 -12.115 4.593 1.00 92.38 185 ALA A N 1
ATOM 1466 C CA . ALA A 1 185 ? -5.098 -11.108 3.536 1.00 92.38 185 ALA A CA 1
ATOM 1467 C C . ALA A 1 185 ? -4.675 -9.723 4.047 1.00 92.38 185 ALA A C 1
ATOM 1469 O O . ALA A 1 185 ? -3.885 -9.041 3.392 1.00 92.38 185 ALA A O 1
ATOM 1470 N N . SER A 1 186 ? -5.159 -9.305 5.221 1.00 93.56 186 SER A N 1
ATOM 1471 C CA . SER A 1 186 ? -4.787 -8.017 5.825 1.00 93.56 186 SER A CA 1
ATOM 1472 C C . SER A 1 186 ? -3.320 -7.988 6.250 1.00 93.56 186 SER A C 1
ATOM 1474 O O . SER A 1 186 ? -2.633 -6.999 5.991 1.00 93.56 186 SER A O 1
ATOM 1476 N N . GLY A 1 187 ? -2.808 -9.080 6.826 1.00 86.19 187 GLY A N 1
ATOM 1477 C CA . GLY A 1 187 ? -1.393 -9.212 7.171 1.00 86.19 187 GLY A CA 1
ATOM 1478 C C . GLY A 1 187 ? -0.501 -9.204 5.930 1.00 86.19 187 GLY A C 1
ATOM 1479 O O . GLY A 1 187 ? 0.515 -8.508 5.889 1.00 86.19 187 GLY A O 1
ATOM 1480 N N . TYR A 1 188 ? -0.894 -9.916 4.874 1.00 89.75 188 TYR A N 1
ATOM 1481 C CA . TYR A 1 188 ? -0.160 -9.919 3.611 1.00 89.75 188 TYR A CA 1
ATOM 1482 C C . TYR A 1 188 ? -0.157 -8.534 2.948 1.00 89.75 188 TYR A C 1
ATOM 1484 O O . TYR A 1 188 ? 0.900 -8.035 2.555 1.00 89.75 188 TYR A O 1
ATOM 1492 N N . LEU A 1 189 ? -1.306 -7.852 2.901 1.00 92.88 189 LEU A N 1
ATOM 1493 C CA . LEU A 1 189 ? -1.408 -6.500 2.349 1.00 92.88 189 LEU A CA 1
ATOM 1494 C C . LEU A 1 189 ? -0.563 -5.478 3.129 1.00 92.88 189 LEU A C 1
ATOM 1496 O O . LEU A 1 189 ? 0.046 -4.590 2.524 1.00 92.88 189 LEU A O 1
ATOM 1500 N N . GLN A 1 190 ? -0.470 -5.612 4.454 1.00 87.94 190 GLN A N 1
ATOM 1501 C CA . GLN A 1 190 ? 0.380 -4.750 5.279 1.00 87.94 190 GLN A CA 1
ATOM 1502 C C . GLN A 1 190 ? 1.848 -4.844 4.846 1.00 87.94 190 GLN A C 1
ATOM 1504 O O . GLN A 1 190 ? 2.515 -3.818 4.702 1.00 87.94 190 GLN A O 1
ATOM 1509 N N . HIS A 1 191 ? 2.334 -6.059 4.579 1.00 83.12 191 HIS A N 1
ATOM 1510 C CA . HIS A 1 191 ? 3.689 -6.276 4.077 1.00 83.12 191 HIS A CA 1
ATOM 1511 C C . HIS A 1 191 ? 3.874 -5.709 2.667 1.00 83.12 191 HIS A C 1
ATOM 1513 O O . HIS A 1 191 ? 4.875 -5.044 2.408 1.00 83.12 191 HIS A O 1
ATOM 1519 N N . LEU A 1 192 ? 2.910 -5.915 1.762 1.00 78.94 192 LEU A N 1
ATOM 1520 C CA . LEU A 1 192 ? 3.008 -5.405 0.390 1.00 78.94 192 LEU A CA 1
ATOM 1521 C C . LEU A 1 192 ? 3.019 -3.869 0.321 1.00 78.94 192 LEU A C 1
ATOM 1523 O O . LEU A 1 192 ? 3.669 -3.296 -0.552 1.00 78.94 192 LEU A O 1
ATOM 1527 N N . THR A 1 193 ? 2.299 -3.197 1.224 1.00 87.81 193 THR A N 1
ATOM 1528 C CA . THR A 1 193 ? 2.213 -1.725 1.275 1.00 87.81 193 THR A CA 1
ATOM 1529 C C . THR A 1 193 ? 3.434 -1.066 1.928 1.00 87.81 193 THR A C 1
ATOM 1531 O O . THR A 1 193 ? 3.601 0.154 1.827 1.00 87.81 193 THR A O 1
ATOM 1534 N N . PHE A 1 194 ? 4.315 -1.838 2.570 1.00 84.50 194 PHE A N 1
ATOM 1535 C CA . PHE A 1 194 ? 5.528 -1.321 3.195 1.00 84.50 194 PHE A CA 1
ATOM 1536 C C . PHE A 1 194 ? 6.560 -0.895 2.142 1.00 84.50 194 PHE A C 1
ATOM 1538 O O . PHE A 1 194 ? 6.942 -1.677 1.275 1.00 84.50 194 PHE A O 1
ATOM 1545 N N . ASN A 1 195 ? 7.024 0.359 2.217 1.00 80.31 195 ASN A N 1
ATOM 1546 C CA . ASN A 1 195 ? 8.029 0.938 1.310 1.00 80.31 195 ASN A CA 1
ATOM 1547 C C . ASN A 1 195 ? 7.743 0.765 -0.195 1.00 80.31 195 ASN A C 1
ATOM 1549 O O . ASN A 1 195 ? 8.664 0.771 -1.010 1.00 80.31 195 ASN A O 1
ATOM 1553 N N . ASN A 1 196 ? 6.472 0.634 -0.581 1.00 79.38 196 ASN A N 1
ATOM 1554 C CA . ASN A 1 196 ? 6.089 0.446 -1.974 1.00 79.38 196 ASN A CA 1
ATOM 1555 C C . ASN A 1 196 ? 4.925 1.360 -2.363 1.00 79.38 196 ASN A C 1
ATOM 1557 O O . ASN A 1 196 ? 3.756 1.007 -2.218 1.00 79.38 196 ASN A O 1
ATOM 1561 N N . ASP A 1 197 ? 5.251 2.542 -2.883 1.00 77.62 197 ASP A N 1
ATOM 1562 C CA . ASP A 1 197 ? 4.246 3.538 -3.264 1.00 77.62 197 ASP A CA 1
ATOM 1563 C C . ASP A 1 197 ? 3.356 3.081 -4.430 1.00 77.62 197 ASP A C 1
ATOM 1565 O O . ASP A 1 197 ? 2.188 3.458 -4.488 1.00 77.62 197 ASP A O 1
ATOM 1569 N N . LEU A 1 198 ? 3.850 2.190 -5.299 1.00 80.00 198 LEU A N 1
ATOM 1570 C CA . LEU A 1 198 ? 3.045 1.608 -6.378 1.00 80.00 198 LEU A CA 1
ATOM 1571 C C . LEU A 1 198 ? 1.930 0.726 -5.821 1.00 80.00 198 LEU A C 1
ATOM 1573 O O . LEU A 1 198 ? 0.780 0.871 -6.222 1.00 80.00 198 LEU A O 1
ATOM 1577 N N . ILE A 1 199 ? 2.249 -0.150 -4.865 1.00 82.19 199 ILE A N 1
ATOM 1578 C CA . ILE A 1 199 ? 1.238 -0.993 -4.219 1.00 82.19 199 ILE A CA 1
ATOM 1579 C C . ILE A 1 199 ? 0.247 -0.135 -3.438 1.00 82.19 199 ILE A C 1
ATOM 1581 O O . ILE A 1 199 ? -0.948 -0.426 -3.457 1.00 82.19 199 ILE A O 1
ATOM 1585 N N . LYS A 1 200 ? 0.703 0.932 -2.774 1.00 88.81 200 LYS A N 1
ATOM 1586 C CA . LYS A 1 200 ? -0.200 1.851 -2.068 1.00 88.81 200 LYS A CA 1
ATOM 1587 C C . LYS A 1 200 ? -1.196 2.508 -3.028 1.00 88.81 200 LYS A C 1
ATOM 1589 O O . LYS A 1 200 ? -2.391 2.559 -2.73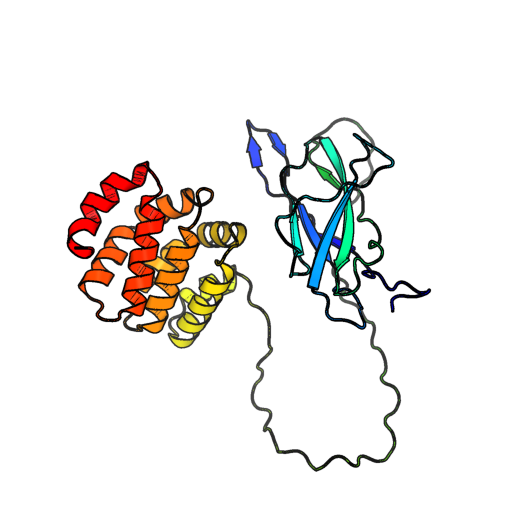9 1.00 88.81 200 LYS A O 1
ATOM 1594 N N . GLU A 1 201 ? -0.712 2.972 -4.177 1.00 84.00 201 GLU A N 1
ATOM 1595 C CA . GLU A 1 201 ? -1.529 3.554 -5.242 1.00 84.00 201 GLU A CA 1
ATOM 1596 C C . GLU A 1 201 ? -2.509 2.532 -5.842 1.00 84.00 201 GLU A C 1
ATOM 1598 O O . GLU A 1 201 ? -3.702 2.808 -5.953 1.00 84.00 201 GLU A O 1
ATOM 1603 N N . GLU A 1 202 ? -2.049 1.325 -6.181 1.00 85.31 202 GLU A N 1
ATOM 1604 C CA . GLU A 1 202 ? -2.916 0.267 -6.715 1.00 85.31 202 GLU A CA 1
ATOM 1605 C C . GLU A 1 202 ? -3.960 -0.184 -5.683 1.00 85.31 202 GLU A C 1
ATOM 1607 O O . GLU A 1 202 ? -5.123 -0.387 -6.028 1.00 85.31 202 GLU A O 1
ATOM 1612 N N . THR A 1 203 ? -3.587 -0.260 -4.402 1.00 90.06 203 THR A N 1
ATOM 1613 C CA . THR A 1 203 ? -4.516 -0.569 -3.303 1.00 90.06 203 THR A CA 1
ATOM 1614 C C . THR A 1 203 ? -5.632 0.466 -3.227 1.00 90.06 203 THR A C 1
ATOM 1616 O O . THR A 1 203 ? -6.797 0.104 -3.051 1.00 90.06 203 THR A O 1
ATOM 1619 N N . ARG A 1 204 ? -5.312 1.753 -3.417 1.00 94.88 204 ARG A N 1
ATOM 1620 C CA . ARG A 1 204 ? -6.321 2.809 -3.559 1.00 94.88 204 ARG A CA 1
ATOM 1621 C C . ARG A 1 204 ? -7.211 2.562 -4.778 1.00 94.88 204 ARG A C 1
ATOM 1623 O O . ARG A 1 204 ? -8.432 2.578 -4.639 1.00 94.88 204 ARG A O 1
ATOM 1630 N N . ASN A 1 205 ? -6.616 2.330 -5.946 1.00 90.88 205 ASN A N 1
ATOM 1631 C CA . ASN A 1 205 ? -7.342 2.212 -7.215 1.00 90.88 205 ASN A CA 1
ATOM 1632 C C . ASN A 1 205 ? -8.295 1.002 -7.245 1.00 90.88 205 ASN A C 1
ATOM 1634 O O . ASN A 1 205 ? -9.364 1.076 -7.841 1.00 90.88 205 ASN A O 1
ATOM 1638 N N . TYR A 1 206 ? -7.958 -0.084 -6.548 1.00 91.75 206 TYR A N 1
ATOM 1639 C CA . TYR A 1 206 ? -8.828 -1.253 -6.386 1.00 91.75 206 TYR A CA 1
ATOM 1640 C C . TYR A 1 206 ? -9.872 -1.117 -5.261 1.00 91.75 206 TYR A C 1
ATOM 1642 O O . TYR A 1 206 ? -10.589 -2.076 -4.971 1.00 91.75 206 TYR A O 1
ATOM 1650 N N . GLY A 1 207 ? -9.974 0.050 -4.614 1.00 95.88 207 GLY A N 1
ATOM 1651 C CA . GLY A 1 207 ? -10.926 0.293 -3.524 1.00 95.88 207 GLY A CA 1
ATOM 1652 C C . GLY A 1 207 ? -10.534 -0.356 -2.191 1.00 95.88 207 GLY A C 1
ATOM 1653 O O . GLY A 1 207 ? -11.364 -0.474 -1.290 1.00 95.88 207 GLY A O 1
ATOM 1654 N N . GLY A 1 208 ? -9.273 -0.767 -2.033 1.00 97.00 208 GLY A N 1
ATOM 1655 C CA . GLY A 1 208 ? -8.773 -1.410 -0.817 1.00 97.00 208 GLY A CA 1
ATOM 1656 C C . GLY A 1 208 ? -8.830 -0.502 0.413 1.00 97.00 208 GLY A C 1
ATOM 1657 O O . GLY A 1 208 ? -9.122 -0.984 1.501 1.00 97.00 208 GLY A O 1
ATOM 1658 N N . ILE A 1 209 ? -8.648 0.815 0.252 1.00 98.12 209 ILE A N 1
ATOM 1659 C CA . ILE A 1 209 ? -8.728 1.782 1.366 1.00 98.12 209 ILE A CA 1
ATOM 1660 C C . ILE A 1 209 ? -10.111 1.764 2.031 1.00 98.12 209 ILE A C 1
ATOM 1662 O O . ILE A 1 209 ? -10.207 1.742 3.254 1.00 98.12 209 ILE A O 1
ATOM 1666 N N . GLU A 1 210 ? -11.183 1.731 1.240 1.00 97.69 210 GLU A N 1
ATOM 1667 C CA . GLU A 1 210 ? -12.551 1.659 1.763 1.00 97.69 210 GLU A CA 1
ATOM 1668 C C . GLU A 1 210 ? -12.820 0.320 2.459 1.00 97.69 210 GLU A C 1
ATOM 1670 O O . GLU A 1 210 ? -13.417 0.293 3.533 1.00 97.69 210 GLU A O 1
ATOM 1675 N N . CYS A 1 211 ? -12.306 -0.781 1.901 1.00 97.25 211 CYS A N 1
ATOM 1676 C CA . CYS A 1 211 ? -12.405 -2.101 2.526 1.00 97.25 211 CYS A CA 1
ATOM 1677 C C . CYS A 1 211 ? -11.724 -2.117 3.901 1.00 97.25 211 CYS A C 1
ATOM 1679 O O . CYS A 1 211 ? -12.313 -2.572 4.877 1.00 97.25 211 CYS A O 1
ATOM 1681 N N . LEU A 1 212 ? -10.514 -1.558 3.990 1.00 98.12 212 LEU A N 1
ATOM 1682 C CA . LEU A 1 212 ? -9.763 -1.446 5.239 1.00 98.12 212 LEU A CA 1
ATOM 1683 C C . LEU A 1 212 ? -10.500 -0.585 6.272 1.00 98.12 212 LEU A C 1
ATOM 1685 O O . LEU A 1 212 ? -10.606 -0.983 7.425 1.00 98.12 212 LEU A O 1
ATOM 1689 N N . ILE A 1 213 ? -11.067 0.558 5.873 1.00 98.06 213 ILE A N 1
ATOM 1690 C CA . ILE A 1 213 ? -11.832 1.413 6.796 1.00 98.06 213 ILE A CA 1
ATOM 1691 C C . ILE A 1 213 ? -13.064 0.683 7.342 1.00 98.06 213 ILE A C 1
ATOM 1693 O O . ILE A 1 213 ? -13.349 0.786 8.533 1.00 98.06 213 ILE A O 1
ATOM 1697 N N . ASN A 1 214 ? -13.765 -0.094 6.513 1.00 96.69 214 ASN A N 1
ATOM 1698 C CA . ASN A 1 214 ? -14.910 -0.888 6.967 1.00 96.69 214 ASN A CA 1
ATOM 1699 C C . ASN A 1 214 ? -14.502 -1.958 7.996 1.00 96.69 214 ASN A C 1
ATOM 1701 O O . ASN A 1 214 ? -15.243 -2.210 8.948 1.00 96.69 214 ASN A O 1
ATOM 1705 N N . LEU A 1 215 ? -13.305 -2.537 7.845 1.00 97.12 215 LEU A N 1
ATOM 1706 C CA . LEU A 1 215 ? -12.747 -3.533 8.764 1.00 97.12 215 LEU A CA 1
ATOM 1707 C C . LEU A 1 215 ? -12.284 -2.957 10.115 1.00 97.12 215 LEU A C 1
ATOM 1709 O O . LEU A 1 215 ? -12.044 -3.737 11.036 1.00 97.12 215 LEU A O 1
ATOM 1713 N N . LEU A 1 216 ? -12.229 -1.629 10.293 1.00 96.50 216 LEU A N 1
ATOM 1714 C CA . LEU A 1 216 ? -11.956 -1.004 11.601 1.00 96.50 216 LEU A CA 1
ATOM 1715 C C . LEU A 1 216 ? -13.048 -1.289 12.651 1.00 96.50 216 LEU A C 1
ATOM 1717 O O . LEU A 1 216 ? -12.828 -1.052 13.833 1.00 96.50 216 LEU A O 1
ATOM 1721 N N . ASN A 1 217 ? -14.204 -1.817 12.234 1.00 93.62 217 ASN A N 1
ATOM 1722 C CA . ASN A 1 217 ? -15.275 -2.271 13.128 1.00 93.62 217 ASN A CA 1
ATOM 1723 C C . ASN A 1 217 ? -15.171 -3.765 13.498 1.00 93.62 217 ASN A C 1
ATOM 1725 O O . ASN A 1 217 ? -16.087 -4.308 14.115 1.00 93.62 217 ASN A O 1
ATOM 1729 N N . SER A 1 218 ? -14.101 -4.457 13.089 1.00 93.75 218 SER A N 1
ATOM 1730 C CA . SER A 1 218 ? -13.899 -5.873 13.410 1.00 93.75 218 SER A CA 1
ATOM 1731 C C . SER A 1 218 ? -13.731 -6.090 14.916 1.00 93.75 218 SER A C 1
ATOM 1733 O O . SER A 1 218 ? -13.099 -5.296 15.605 1.00 93.75 218 SER A O 1
ATOM 1735 N N . SER A 1 219 ? -14.248 -7.203 15.438 1.00 93.19 219 SER A N 1
ATOM 1736 C CA . SER A 1 219 ? -14.008 -7.624 16.825 1.00 93.19 219 SER A CA 1
ATOM 1737 C C . SER A 1 219 ? -12.628 -8.268 17.020 1.00 93.19 219 SER A C 1
ATOM 1739 O O . SER A 1 219 ? -12.136 -8.352 18.150 1.00 93.19 219 SER A O 1
ATOM 1741 N N . ASN A 1 220 ? -11.983 -8.708 15.933 1.00 93.44 220 ASN A N 1
ATOM 1742 C CA . ASN A 1 220 ? -10.682 -9.365 15.975 1.00 93.44 220 ASN A CA 1
ATOM 1743 C C . ASN A 1 220 ? -9.548 -8.330 16.058 1.00 93.44 220 ASN A C 1
ATOM 1745 O O . ASN A 1 220 ? -9.294 -7.575 15.118 1.00 93.44 220 ASN A O 1
ATOM 1749 N N . GLN A 1 221 ? -8.829 -8.349 17.181 1.00 92.88 221 GLN A N 1
ATOM 1750 C CA . GLN A 1 221 ? -7.746 -7.413 17.486 1.00 92.88 221 GLN A CA 1
ATOM 1751 C C . GLN A 1 221 ? -6.556 -7.516 16.521 1.00 92.88 221 GLN A C 1
ATOM 1753 O O . GLN A 1 221 ? -5.914 -6.507 16.236 1.00 92.88 221 GLN A O 1
ATOM 1758 N N . GLU A 1 222 ? -6.265 -8.704 15.987 1.00 91.62 222 GLU A N 1
ATOM 1759 C CA . GLU A 1 222 ? -5.175 -8.890 15.025 1.00 91.62 222 GLU A CA 1
ATOM 1760 C C . GLU A 1 222 ? -5.537 -8.319 13.652 1.00 91.62 222 GLU A C 1
ATOM 1762 O O . GLU A 1 222 ? -4.718 -7.633 13.039 1.00 91.62 222 GLU A O 1
ATOM 1767 N N . ILE A 1 223 ? -6.791 -8.499 13.214 1.00 95.44 223 ILE A N 1
ATOM 1768 C CA . ILE A 1 223 ? -7.307 -7.847 12.001 1.00 95.44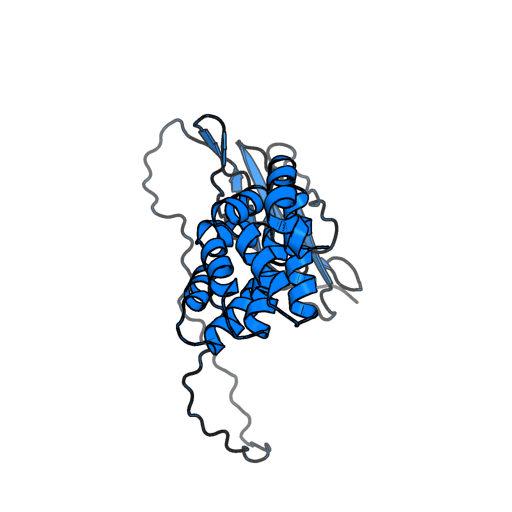 223 ILE A CA 1
ATOM 1769 C C . ILE A 1 223 ? -7.220 -6.330 12.165 1.00 95.44 223 ILE A C 1
ATOM 1771 O O . ILE A 1 223 ? -6.684 -5.655 11.290 1.00 95.44 223 ILE A O 1
ATOM 1775 N N . LEU A 1 224 ? -7.681 -5.790 13.300 1.00 96.75 224 LEU A N 1
ATOM 1776 C CA . LEU A 1 224 ? -7.592 -4.354 13.583 1.00 96.75 224 LEU A CA 1
ATOM 1777 C C . LEU A 1 224 ? -6.146 -3.849 13.529 1.00 96.75 224 LEU A C 1
ATOM 1779 O O . LEU A 1 224 ? -5.882 -2.820 12.910 1.00 96.75 224 LEU A O 1
ATOM 1783 N N . ARG A 1 225 ? -5.195 -4.587 14.115 1.00 94.19 225 ARG A N 1
ATOM 1784 C CA . ARG A 1 225 ? -3.769 -4.238 14.075 1.00 94.19 225 ARG A CA 1
ATOM 1785 C C . ARG A 1 225 ? -3.238 -4.195 12.640 1.00 94.19 225 ARG A C 1
ATOM 1787 O O . ARG A 1 225 ? -2.609 -3.209 12.256 1.00 94.19 225 ARG A O 1
ATOM 1794 N N . ASN A 1 226 ? -3.509 -5.230 11.846 1.00 95.88 226 ASN A N 1
ATOM 1795 C CA . ASN A 1 226 ? -3.056 -5.313 10.455 1.00 95.88 226 ASN A CA 1
ATOM 1796 C C . ASN A 1 226 ? -3.689 -4.213 9.592 1.00 95.88 226 ASN A C 1
ATOM 1798 O O . ASN A 1 226 ? -3.005 -3.586 8.782 1.00 95.88 226 ASN A O 1
ATOM 1802 N N . VAL A 1 227 ? -4.980 -3.936 9.792 1.00 97.88 227 VAL A N 1
ATOM 1803 C CA . VAL A 1 227 ? -5.733 -2.890 9.086 1.00 97.88 227 VAL A CA 1
ATOM 1804 C C . VAL A 1 227 ? -5.198 -1.499 9.423 1.00 97.88 227 VAL A C 1
ATOM 1806 O O . VAL A 1 227 ? -4.908 -0.724 8.509 1.00 97.88 227 VAL A O 1
ATOM 1809 N N . CYS A 1 228 ? -5.006 -1.182 10.707 1.00 97.44 228 CYS A N 1
ATOM 1810 C CA . CYS A 1 228 ? -4.406 0.085 11.128 1.00 97.44 228 CYS A CA 1
ATOM 1811 C C . CYS A 1 228 ? -2.998 0.248 10.552 1.00 97.44 228 CYS A C 1
ATOM 1813 O O . CYS A 1 228 ? -2.671 1.306 10.015 1.00 97.44 228 CYS A O 1
ATOM 1815 N N . GLY A 1 229 ? -2.195 -0.817 10.568 1.00 94.25 229 GLY A N 1
ATOM 1816 C CA . GLY A 1 229 ? -0.865 -0.802 9.974 1.00 94.25 229 GLY A CA 1
ATOM 1817 C C . GLY A 1 229 ? -0.869 -0.647 8.450 1.00 94.25 229 GLY A C 1
ATOM 1818 O O . GLY A 1 229 ? -0.028 0.070 7.907 1.00 94.25 229 GLY A O 1
ATOM 1819 N N . CYS A 1 230 ? -1.845 -1.232 7.746 1.00 97.75 230 CYS A N 1
ATOM 1820 C CA . CYS A 1 230 ? -2.063 -0.966 6.322 1.00 97.75 230 CYS A CA 1
ATOM 1821 C C . CYS A 1 230 ? -2.369 0.515 6.090 1.00 97.75 230 CYS A C 1
ATOM 1823 O O . CYS A 1 230 ? -1.728 1.145 5.254 1.00 97.75 230 CYS A O 1
ATOM 1825 N N . LEU A 1 231 ? -3.319 1.090 6.836 1.00 98.00 231 LEU A N 1
ATOM 1826 C CA . LEU A 1 231 ? -3.687 2.505 6.713 1.00 98.00 231 LEU A CA 1
ATOM 1827 C C . LEU A 1 231 ? -2.503 3.429 7.037 1.00 98.00 231 LEU A C 1
ATOM 1829 O O . LEU A 1 231 ? -2.284 4.404 6.316 1.00 98.00 231 LEU A O 1
ATOM 1833 N N . LYS A 1 232 ? -1.686 3.081 8.041 1.00 97.06 232 LYS A N 1
ATOM 1834 C CA . LYS A 1 232 ? -0.429 3.768 8.366 1.00 97.06 232 LYS A CA 1
ATOM 1835 C C . LYS A 1 232 ? 0.529 3.772 7.179 1.00 97.06 232 LYS A C 1
ATOM 1837 O O . LYS A 1 232 ? 1.008 4.842 6.798 1.00 97.06 232 LYS A O 1
ATOM 1842 N N . ASN A 1 233 ? 0.771 2.612 6.568 1.00 96.25 233 ASN A N 1
ATOM 1843 C CA . ASN A 1 233 ? 1.643 2.479 5.399 1.00 96.25 233 ASN A CA 1
ATOM 1844 C C . ASN A 1 233 ? 1.086 3.234 4.183 1.00 96.25 233 ASN A C 1
ATOM 1846 O O . ASN A 1 233 ? 1.827 3.948 3.508 1.00 96.25 233 ASN A O 1
ATOM 1850 N N . LEU A 1 234 ? -0.218 3.119 3.923 1.00 95.38 234 LEU A N 1
ATOM 1851 C CA . LEU A 1 234 ? -0.916 3.766 2.807 1.00 95.38 234 LEU A CA 1
ATOM 1852 C C . LEU A 1 234 ? -0.895 5.293 2.902 1.00 95.38 234 LEU A C 1
ATOM 1854 O O . LEU A 1 234 ? -0.821 5.958 1.868 1.00 95.38 234 LEU A O 1
ATOM 1858 N N . ALA A 1 235 ? -0.940 5.836 4.120 1.00 95.75 235 ALA A N 1
ATOM 1859 C CA . ALA A 1 235 ? -0.827 7.264 4.392 1.00 95.75 235 ALA A CA 1
ATOM 1860 C C . ALA A 1 235 ? 0.630 7.763 4.444 1.00 95.75 235 ALA A C 1
ATOM 1862 O O . ALA A 1 235 ? 0.856 8.970 4.481 1.00 95.75 235 ALA A O 1
ATOM 1863 N N . PHE A 1 236 ? 1.630 6.878 4.461 1.00 90.44 236 PHE A N 1
ATOM 1864 C CA . PHE A 1 236 ? 3.030 7.277 4.598 1.00 90.44 236 PHE A CA 1
ATOM 1865 C C . PHE A 1 236 ? 3.605 7.836 3.288 1.00 90.44 236 PHE A C 1
ATOM 1867 O O . PHE A 1 236 ? 3.569 7.166 2.253 1.00 90.44 236 PHE A O 1
ATOM 1874 N N . GLY A 1 237 ? 4.223 9.018 3.360 1.00 82.69 237 GLY A N 1
ATOM 1875 C CA . GLY A 1 237 ? 4.918 9.678 2.247 1.00 82.69 237 GLY A CA 1
ATOM 1876 C C . GLY A 1 237 ? 4.082 10.747 1.532 1.00 82.69 237 GLY A C 1
ATOM 1877 O O . GLY A 1 237 ? 2.858 10.655 1.451 1.00 82.69 237 GLY A O 1
ATOM 1878 N N . LYS A 1 238 ? 4.751 11.781 1.001 1.00 80.38 238 LYS A N 1
ATOM 1879 C CA . LYS A 1 238 ? 4.108 12.924 0.315 1.00 80.38 238 LYS A CA 1
ATOM 1880 C C . LYS A 1 238 ? 3.463 12.535 -1.022 1.00 80.38 238 LYS A C 1
ATOM 1882 O O . LYS A 1 238 ? 2.429 13.068 -1.399 1.00 80.38 238 LYS A O 1
ATOM 1887 N N . LEU A 1 239 ? 4.029 11.545 -1.714 1.00 81.25 239 LEU A N 1
ATOM 1888 C CA . LEU A 1 239 ? 3.459 11.010 -2.958 1.00 81.25 239 LEU A CA 1
ATOM 1889 C C . LEU A 1 239 ? 2.094 10.330 -2.742 1.00 81.25 239 LEU A C 1
ATOM 1891 O O . LEU A 1 239 ? 1.332 10.157 -3.688 1.00 81.25 239 LEU A O 1
ATOM 1895 N N . ASN A 1 240 ? 1.759 9.994 -1.492 1.00 87.38 240 ASN A N 1
ATOM 1896 C CA . ASN A 1 240 ? 0.521 9.319 -1.119 1.00 87.38 240 ASN A CA 1
ATOM 1897 C C . ASN A 1 240 ? -0.532 10.272 -0.529 1.00 87.38 240 ASN A C 1
ATOM 1899 O O . ASN A 1 240 ? -1.493 9.813 0.088 1.00 87.38 240 ASN A O 1
ATOM 1903 N N . ASP A 1 241 ? -0.419 11.589 -0.741 1.00 90.81 241 ASP A N 1
ATOM 1904 C CA . ASP A 1 241 ? -1.423 12.559 -0.269 1.00 90.81 241 ASP A CA 1
ATOM 1905 C C . ASP A 1 241 ? -2.829 12.258 -0.811 1.00 90.81 241 ASP A C 1
ATOM 1907 O O . ASP A 1 241 ? -3.824 12.411 -0.107 1.00 90.81 241 ASP A O 1
ATOM 1911 N N . ALA A 1 242 ? -2.929 11.717 -2.027 1.00 93.12 242 ALA A N 1
ATOM 1912 C CA . ALA A 1 242 ? -4.202 11.246 -2.567 1.00 93.12 242 ALA A CA 1
ATOM 1913 C C . ALA A 1 242 ? -4.811 10.081 -1.754 1.00 93.12 242 ALA A C 1
ATOM 1915 O O . ALA A 1 242 ? -6.032 9.995 -1.636 1.00 93.12 242 ALA A O 1
ATOM 1916 N N . ASN A 1 243 ? -3.992 9.221 -1.137 1.00 96.56 243 ASN A N 1
ATOM 1917 C CA . ASN A 1 243 ? -4.483 8.183 -0.225 1.00 96.56 243 ASN A CA 1
ATOM 1918 C C . ASN A 1 243 ? -4.973 8.810 1.083 1.00 96.56 243 ASN A C 1
ATOM 1920 O O . ASN A 1 243 ? -6.039 8.438 1.562 1.00 96.56 243 ASN A O 1
ATOM 1924 N N . LYS A 1 244 ? -4.246 9.799 1.624 1.00 95.50 244 LYS A N 1
ATOM 1925 C CA . LYS A 1 244 ? -4.654 10.551 2.825 1.00 95.50 244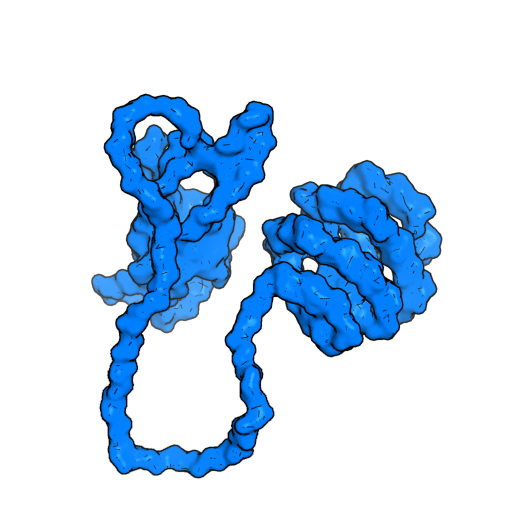 LYS A CA 1
ATOM 1926 C C . LYS A 1 244 ? -6.017 11.221 2.621 1.00 95.50 244 LYS A C 1
ATOM 1928 O O . LYS A 1 244 ? -6.910 11.058 3.452 1.00 95.50 244 LYS A O 1
ATOM 1933 N N . ARG A 1 245 ? -6.212 11.892 1.476 1.00 94.81 245 ARG A N 1
ATOM 1934 C CA . ARG A 1 245 ? -7.509 12.472 1.086 1.00 94.81 245 ARG A CA 1
ATOM 1935 C C . ARG A 1 245 ? -8.599 11.416 0.996 1.00 94.81 245 ARG A C 1
ATOM 1937 O O . ARG A 1 245 ? -9.692 11.651 1.496 1.00 94.81 245 ARG A O 1
ATOM 1944 N N . LEU A 1 246 ? -8.320 10.262 0.385 1.00 97.31 246 LEU A N 1
ATOM 1945 C CA . LEU A 1 246 ? -9.333 9.216 0.263 1.00 97.31 246 LEU A CA 1
ATOM 1946 C C . LEU A 1 246 ? -9.709 8.626 1.627 1.00 97.31 246 LEU A C 1
ATOM 1948 O O . LEU A 1 246 ? -10.890 8.404 1.880 1.00 97.31 246 LEU A O 1
ATOM 1952 N N . ILE A 1 247 ? -8.735 8.425 2.521 1.00 96.62 247 ILE A N 1
ATOM 1953 C CA . ILE A 1 247 ? -8.996 7.987 3.899 1.00 96.62 247 ILE A CA 1
ATOM 1954 C C . ILE A 1 247 ? -9.931 8.981 4.590 1.00 96.62 247 ILE A C 1
ATOM 1956 O O . ILE A 1 247 ? -10.916 8.571 5.201 1.00 96.62 247 ILE A O 1
ATOM 1960 N N . TYR A 1 248 ? -9.675 10.282 4.443 1.00 95.06 248 TYR A N 1
ATOM 1961 C CA . TYR A 1 248 ? -10.563 11.321 4.957 1.00 95.06 248 TYR A CA 1
ATOM 1962 C C . TYR A 1 248 ? -11.969 11.257 4.333 1.00 95.06 248 TYR A C 1
ATOM 1964 O O . TYR A 1 248 ? -12.957 11.160 5.059 1.00 95.06 248 TYR A O 1
ATOM 1972 N N . GLN A 1 249 ? -12.067 11.232 3.000 1.00 95.69 249 GLN A N 1
ATOM 1973 C CA . GLN A 1 249 ? -13.337 11.184 2.260 1.00 95.69 249 GLN A CA 1
ATOM 1974 C C . GLN A 1 249 ? -14.197 9.964 2.616 1.00 95.69 249 GLN A C 1
ATOM 1976 O O . GLN A 1 249 ? -15.423 10.035 2.573 1.00 95.69 249 GLN A O 1
ATOM 1981 N N . LYS A 1 250 ? -13.566 8.845 2.980 1.00 96.56 250 LYS A N 1
ATOM 1982 C CA . LYS A 1 250 ? -14.233 7.604 3.393 1.00 96.56 250 LYS A CA 1
ATOM 1983 C C . LYS A 1 250 ? -14.495 7.529 4.903 1.00 96.56 250 LYS A C 1
ATOM 1985 O O . LYS A 1 250 ? -14.711 6.444 5.426 1.00 96.56 250 LYS A O 1
ATOM 1990 N N . ASN A 1 251 ? -14.506 8.666 5.605 1.00 94.81 251 ASN A N 1
ATOM 1991 C CA . ASN A 1 251 ? -14.722 8.773 7.056 1.00 94.81 251 ASN A CA 1
ATOM 1992 C C . ASN A 1 251 ? -13.685 8.024 7.915 1.00 94.81 251 ASN A C 1
ATOM 1994 O O . ASN A 1 251 ? -13.936 7.729 9.084 1.00 94.81 251 ASN A O 1
ATOM 1998 N N . GLY A 1 252 ? -12.497 7.749 7.372 1.00 95.25 252 GLY A N 1
ATOM 1999 C CA . GLY A 1 252 ? -11.452 6.997 8.061 1.00 95.25 252 GLY A CA 1
ATOM 2000 C C . GLY A 1 252 ? -10.938 7.683 9.327 1.00 95.25 252 GLY A C 1
ATOM 2001 O O . GLY A 1 252 ? -10.652 6.994 10.299 1.00 95.25 252 GLY A O 1
ATOM 2002 N N . LEU A 1 253 ? -10.891 9.023 9.368 1.00 94.75 253 LEU A N 1
ATOM 2003 C CA . LEU A 1 253 ? -10.499 9.770 10.575 1.00 94.75 253 LEU A CA 1
ATOM 2004 C C . LEU A 1 253 ? -11.439 9.485 11.750 1.00 94.75 253 LEU A C 1
ATOM 2006 O O . LEU A 1 253 ? -10.985 9.159 12.844 1.00 94.75 253 LEU A O 1
ATOM 2010 N N . LYS A 1 254 ? -12.751 9.556 11.501 1.00 93.44 254 LYS A N 1
ATOM 2011 C CA . LYS A 1 254 ? -13.779 9.275 12.503 1.00 93.44 254 LYS A CA 1
ATOM 2012 C C . LYS A 1 254 ? -13.721 7.819 12.966 1.00 93.44 254 LYS A C 1
ATOM 2014 O O . LYS A 1 254 ? -13.807 7.572 14.164 1.00 93.44 254 LYS A O 1
ATOM 2019 N N . SER A 1 255 ? -13.539 6.871 12.044 1.00 95.50 255 SER A N 1
ATOM 2020 C CA . SER A 1 255 ? -13.413 5.447 12.384 1.00 95.50 255 SER A CA 1
ATOM 2021 C C . SER A 1 255 ? -12.166 5.157 13.224 1.00 95.50 255 SER A C 1
ATOM 2023 O O . SER A 1 255 ? -12.258 4.445 14.218 1.00 95.50 255 SER A O 1
ATOM 2025 N N . LEU A 1 256 ? -11.016 5.750 12.882 1.00 95.38 256 LEU A N 1
ATOM 2026 C CA . LEU A 1 256 ? -9.779 5.618 13.662 1.00 95.38 256 LEU A CA 1
ATOM 2027 C C . LEU A 1 256 ? -9.912 6.259 15.051 1.00 95.38 256 LEU A C 1
ATOM 2029 O O . LEU A 1 256 ? -9.510 5.654 16.040 1.00 95.38 256 LEU A O 1
ATOM 2033 N N . ALA A 1 257 ? -10.519 7.444 15.152 1.00 93.56 257 ALA A N 1
ATOM 2034 C CA . ALA A 1 257 ? -10.771 8.098 16.436 1.00 93.56 257 ALA A CA 1
ATOM 2035 C C . ALA A 1 257 ? -11.735 7.291 17.318 1.00 93.56 257 ALA A C 1
ATOM 2037 O O . ALA A 1 257 ? -11.507 7.146 18.517 1.00 93.56 257 ALA A O 1
ATOM 2038 N N . GLN A 1 258 ? -12.792 6.725 16.729 1.00 92.81 258 GLN A N 1
ATOM 2039 C CA . GLN A 1 258 ? -13.704 5.838 17.447 1.00 92.81 258 GLN A CA 1
ATOM 2040 C C . GLN A 1 258 ? -12.975 4.584 17.939 1.00 92.81 258 GLN A C 1
ATOM 2042 O O . GLN A 1 258 ? -13.147 4.199 19.095 1.00 92.81 258 GLN A O 1
ATOM 2047 N N . LEU A 1 259 ? -12.127 3.986 17.096 1.00 93.94 259 LEU A N 1
ATOM 2048 C CA . LEU A 1 259 ? -11.329 2.824 17.465 1.00 93.94 259 LEU A CA 1
ATOM 2049 C C . LEU A 1 259 ? -10.433 3.128 18.672 1.00 93.94 259 LEU A C 1
ATOM 2051 O O . LEU A 1 259 ? -10.449 2.348 19.618 1.00 93.94 259 LEU A O 1
ATOM 2055 N N . LEU A 1 260 ? -9.749 4.278 18.691 1.00 92.44 260 LEU A N 1
ATOM 2056 C CA . LEU A 1 260 ? -8.926 4.722 19.827 1.00 92.44 260 LEU A CA 1
ATOM 2057 C C . LEU A 1 260 ? -9.727 4.931 21.123 1.00 92.44 260 LEU A C 1
ATOM 2059 O O . LEU A 1 260 ? -9.199 4.734 22.209 1.00 92.44 260 LEU A O 1
ATOM 2063 N N . LYS A 1 261 ? -11.009 5.306 21.038 1.00 91.06 261 LYS A N 1
ATOM 2064 C CA . LYS A 1 261 ? -11.872 5.431 22.227 1.00 91.06 261 LYS A CA 1
ATOM 2065 C C . LYS A 1 261 ? -12.344 4.070 22.759 1.00 91.06 261 LYS A C 1
ATOM 2067 O O . LYS A 1 261 ? -12.635 3.944 23.944 1.00 91.06 261 LYS A O 1
ATOM 2072 N N . THR A 1 262 ? -12.483 3.070 21.886 1.00 89.38 262 THR A N 1
ATOM 2073 C CA . THR A 1 262 ? -13.096 1.769 22.232 1.00 89.38 262 THR A CA 1
ATOM 2074 C C . THR A 1 262 ? -12.105 0.631 22.449 1.00 89.38 262 THR A C 1
ATOM 2076 O O . THR A 1 262 ? -12.421 -0.332 23.145 1.00 89.38 262 THR A O 1
ATOM 2079 N N . CYS A 1 263 ? -10.928 0.705 21.832 1.00 87.62 263 CYS A N 1
ATOM 2080 C CA . CYS A 1 263 ? -9.929 -0.348 21.875 1.00 87.62 263 CYS A CA 1
ATOM 2081 C C . CYS A 1 263 ? -9.054 -0.196 23.124 1.00 87.62 263 CYS A C 1
ATOM 2083 O O . CYS A 1 263 ? -8.706 0.906 23.520 1.00 87.62 263 CYS A O 1
ATOM 2085 N N . GLN A 1 264 ? -8.683 -1.312 23.751 1.00 89.12 264 GLN A N 1
ATOM 2086 C CA . GLN A 1 264 ? -7.729 -1.324 24.872 1.00 89.12 264 GLN A CA 1
ATOM 2087 C C . GLN A 1 264 ? -6.373 -1.920 24.469 1.00 89.12 264 GLN A C 1
ATOM 2089 O O . GLN A 1 264 ? -5.438 -1.953 25.266 1.00 89.12 264 GLN A O 1
ATOM 2094 N N . ASN A 1 265 ? -6.251 -2.417 23.233 1.00 89.00 265 ASN A N 1
ATOM 2095 C CA . ASN A 1 265 ? -5.028 -3.035 22.745 1.00 89.00 265 ASN A CA 1
ATOM 2096 C C . ASN A 1 265 ? -3.999 -1.959 22.368 1.00 89.00 265 ASN A C 1
ATOM 2098 O O . ASN A 1 265 ? -4.196 -1.193 21.421 1.00 89.00 265 ASN A O 1
ATOM 2102 N N . SER A 1 266 ? -2.873 -1.947 23.084 1.00 91.19 266 SER A N 1
ATOM 2103 C CA . SER A 1 266 ? -1.790 -0.979 22.890 1.00 91.19 266 SER A CA 1
ATOM 2104 C C . SER A 1 266 ? -1.170 -1.033 21.493 1.00 91.19 266 SER A C 1
ATOM 2106 O O . SER A 1 266 ? -0.864 0.013 20.928 1.00 91.19 266 SER A O 1
ATOM 2108 N N . LEU A 1 267 ? -1.038 -2.223 20.900 1.00 89.44 267 LEU A N 1
ATOM 2109 C CA . LEU A 1 267 ? -0.473 -2.387 19.558 1.00 89.44 267 LEU A CA 1
ATOM 2110 C C . LEU A 1 267 ? -1.408 -1.822 18.485 1.00 89.44 267 LEU A C 1
ATOM 2112 O O . LEU A 1 267 ? -0.953 -1.220 17.518 1.00 89.44 267 LEU A O 1
ATOM 2116 N N . VAL A 1 268 ? -2.722 -1.992 18.652 1.00 91.69 268 VAL A N 1
ATOM 2117 C CA . VAL A 1 268 ? -3.715 -1.391 17.747 1.00 91.69 268 VAL A CA 1
ATOM 2118 C C . VAL A 1 268 ? -3.702 0.133 17.889 1.00 91.69 268 VAL A C 1
ATOM 2120 O O . VAL A 1 268 ? -3.771 0.836 16.881 1.00 91.69 268 VAL A O 1
ATOM 2123 N N . HIS A 1 269 ? -3.564 0.643 19.117 1.00 93.25 269 HIS A N 1
ATOM 2124 C CA . HIS A 1 269 ? -3.423 2.075 19.391 1.00 93.25 269 HIS A CA 1
ATOM 2125 C C . HIS A 1 269 ? -2.195 2.686 18.717 1.00 93.25 269 HIS A C 1
ATOM 2127 O O . HIS A 1 269 ? -2.311 3.729 18.074 1.00 93.25 269 HIS A O 1
ATOM 2133 N N . GLU A 1 270 ? -1.031 2.047 18.833 1.00 87.81 270 GLU A N 1
ATOM 2134 C CA . GLU A 1 270 ? 0.211 2.506 18.201 1.00 87.81 270 GLU A CA 1
ATOM 2135 C C . GLU A 1 270 ? 0.050 2.625 16.679 1.00 87.81 270 GLU A C 1
ATOM 2137 O O . GLU A 1 270 ? 0.383 3.646 16.076 1.00 87.81 270 GLU A O 1
ATOM 2142 N N . GLU A 1 271 ? -0.539 1.609 16.049 1.00 92.19 271 GLU A N 1
ATOM 2143 C CA . GLU A 1 271 ? -0.766 1.615 14.605 1.00 92.19 271 GLU A CA 1
ATOM 2144 C C . GLU A 1 271 ? -1.799 2.673 14.180 1.00 92.19 271 GLU A C 1
ATOM 2146 O O . GLU A 1 271 ? -1.587 3.391 13.199 1.00 92.19 271 GLU A O 1
ATOM 2151 N N . ALA A 1 272 ? -2.899 2.816 14.927 1.00 94.38 272 ALA A N 1
ATOM 2152 C CA . ALA A 1 272 ? -3.957 3.785 14.636 1.00 94.38 272 ALA A CA 1
ATOM 2153 C C . ALA A 1 272 ? -3.489 5.238 14.819 1.00 94.38 272 ALA A C 1
ATOM 2155 O O . ALA A 1 272 ? -3.736 6.086 13.959 1.00 94.38 272 ALA A O 1
ATOM 2156 N N . THR A 1 273 ? -2.768 5.529 15.904 1.00 91.00 273 THR A N 1
ATOM 2157 C CA . THR A 1 273 ? -2.156 6.849 16.131 1.00 91.00 273 THR A CA 1
ATOM 2158 C C . THR A 1 273 ? -1.092 7.155 15.080 1.00 91.00 273 THR A C 1
ATOM 2160 O O . THR A 1 273 ? -1.071 8.264 14.546 1.00 91.00 273 THR A O 1
ATOM 2163 N N . GLY A 1 274 ? -0.277 6.168 14.692 1.00 90.31 274 GLY A N 1
ATOM 2164 C CA . GLY A 1 274 ? 0.677 6.294 13.591 1.00 90.31 274 GLY A CA 1
ATOM 2165 C C . GLY A 1 274 ? 0.007 6.609 12.250 1.00 90.31 274 GLY A C 1
ATOM 2166 O O . GLY A 1 274 ? 0.506 7.437 11.485 1.00 90.31 274 GLY A O 1
ATOM 2167 N N . ALA A 1 275 ? -1.153 6.008 11.969 1.00 95.12 275 ALA A N 1
ATOM 2168 C CA . ALA A 1 275 ? -1.940 6.345 10.788 1.00 95.12 275 ALA A CA 1
ATOM 2169 C C . ALA A 1 275 ? -2.427 7.802 10.829 1.00 95.12 275 ALA A C 1
ATOM 2171 O O . ALA A 1 275 ? -2.211 8.538 9.867 1.00 95.12 275 ALA A O 1
ATOM 2172 N N . LEU A 1 276 ? -3.009 8.250 11.948 1.00 93.38 276 LEU A N 1
ATOM 2173 C CA . LEU A 1 276 ? -3.444 9.643 12.120 1.00 93.38 276 LEU A CA 1
ATOM 2174 C C . LEU A 1 276 ? -2.283 10.639 11.991 1.00 93.38 276 LEU A C 1
ATOM 2176 O O . LEU A 1 276 ? -2.432 11.675 11.341 1.00 93.38 276 LEU A O 1
ATOM 2180 N N . TRP A 1 277 ? -1.115 10.304 12.543 1.00 91.25 277 TRP A N 1
ATOM 2181 C CA . TRP A 1 277 ? 0.097 11.111 12.418 1.00 91.25 277 TRP A CA 1
ATOM 2182 C C . TRP A 1 277 ? 0.557 11.248 10.962 1.00 91.25 277 TRP A C 1
ATOM 2184 O O . TRP A 1 277 ? 0.845 12.350 10.496 1.00 91.25 277 TRP A O 1
ATOM 2194 N N . ASN A 1 278 ? 0.552 10.156 10.195 1.00 93.00 278 ASN A N 1
ATOM 2195 C CA . ASN A 1 278 ? 0.892 10.217 8.774 1.00 93.00 278 ASN A CA 1
ATOM 2196 C C . ASN A 1 278 ? -0.123 11.045 7.974 1.00 93.00 278 ASN A C 1
ATOM 2198 O O . ASN A 1 278 ? 0.272 11.799 7.080 1.00 93.00 278 ASN A O 1
ATOM 2202 N N . ILE A 1 279 ? -1.417 10.952 8.292 1.00 92.88 279 ILE A N 1
ATOM 2203 C CA . ILE A 1 279 ? -2.464 11.722 7.605 1.00 92.88 279 ILE A CA 1
ATOM 2204 C C . ILE A 1 279 ? -2.337 13.225 7.919 1.00 92.88 279 ILE A C 1
ATOM 2206 O O . ILE A 1 279 ? -2.508 14.041 7.014 1.00 92.88 279 ILE A O 1
ATOM 2210 N N . SER A 1 280 ? -1.945 13.605 9.144 1.00 90.75 280 SER A N 1
ATOM 2211 C CA . SER A 1 280 ? -1.796 15.016 9.554 1.00 90.75 280 SER A CA 1
ATOM 2212 C C . SER A 1 280 ? -0.643 15.762 8.888 1.00 90.75 280 SER A C 1
ATOM 2214 O O . SER A 1 280 ? -0.597 16.993 8.916 1.00 90.75 280 SER A O 1
ATOM 2216 N N . SER A 1 281 ? 0.256 15.035 8.220 1.00 89.88 281 SER A N 1
ATOM 2217 C CA . SER A 1 281 ? 1.294 15.642 7.386 1.00 89.88 281 SER A CA 1
ATOM 2218 C C . SER A 1 281 ? 0.750 16.321 6.120 1.00 89.88 281 SER A C 1
ATOM 2220 O O . SER A 1 281 ? 1.467 17.120 5.524 1.00 89.88 281 SER A O 1
ATOM 2222 N N . ALA A 1 282 ? -0.491 16.035 5.700 1.00 88.50 282 ALA A N 1
ATOM 2223 C CA . ALA A 1 282 ? -1.145 16.762 4.613 1.00 88.50 282 ALA A CA 1
ATOM 2224 C C . ALA A 1 282 ? -1.762 18.066 5.139 1.00 88.50 282 ALA A C 1
ATOM 2226 O O . ALA A 1 282 ? -2.654 18.034 5.987 1.00 88.50 282 ALA A O 1
ATOM 2227 N N . ASP A 1 283 ? -1.311 19.210 4.615 1.00 87.62 283 ASP A N 1
ATOM 2228 C CA . ASP A 1 283 ? -1.703 20.541 5.108 1.00 87.62 283 ASP A CA 1
ATOM 2229 C C . ASP A 1 283 ? -3.223 20.757 5.119 1.00 87.62 283 ASP A C 1
ATOM 2231 O O . ASP A 1 283 ? -3.771 21.270 6.091 1.00 87.62 283 ASP A O 1
ATOM 2235 N N . GLU A 1 284 ? -3.908 20.287 4.079 1.00 89.56 284 GLU A N 1
ATOM 2236 C CA . GLU A 1 284 ? -5.365 20.386 3.921 1.00 89.56 284 GLU A CA 1
ATOM 2237 C C . GLU A 1 284 ? -6.168 19.530 4.920 1.00 89.56 284 GLU A C 1
ATOM 2239 O O . GLU A 1 284 ? -7.364 19.749 5.094 1.00 89.56 284 GLU A O 1
ATOM 2244 N N . LEU A 1 285 ? -5.534 18.555 5.586 1.00 90.31 285 LEU A N 1
ATOM 2245 C CA . LEU A 1 285 ? -6.195 17.642 6.527 1.00 90.31 285 LEU A CA 1
ATOM 2246 C C . LEU A 1 285 ? -5.939 17.995 7.997 1.00 90.31 285 LEU A C 1
ATOM 2248 O O . LEU A 1 285 ? -6.558 17.394 8.874 1.00 90.31 285 LEU A O 1
ATOM 2252 N N . LYS A 1 286 ? -5.084 18.983 8.286 1.00 87.69 286 LYS A N 1
ATOM 2253 C CA . LYS A 1 286 ? -4.746 19.387 9.661 1.00 87.69 286 LYS A CA 1
ATOM 2254 C C . LYS A 1 286 ? -5.969 19.831 10.463 1.00 87.69 286 LYS A C 1
ATOM 2256 O O . LYS A 1 286 ? -6.187 19.334 11.563 1.00 87.69 286 LYS A O 1
ATOM 2261 N N . GLU A 1 287 ? -6.780 20.728 9.907 1.00 88.25 287 GLU A N 1
ATOM 2262 C CA . GLU A 1 287 ? -7.995 21.223 10.564 1.00 88.25 287 GLU A CA 1
ATOM 2263 C C . GLU A 1 287 ? -9.058 20.115 10.744 1.00 88.25 287 GLU A C 1
ATOM 2265 O O . GLU A 1 287 ? -9.527 19.931 11.870 1.00 88.25 287 GLU A O 1
ATOM 2270 N N . PRO A 1 288 ? -9.391 19.296 9.720 1.00 87.75 288 PRO A N 1
ATOM 2271 C CA . PRO A 1 288 ? -10.272 18.141 9.901 1.00 87.75 288 PRO A CA 1
ATOM 2272 C C . PRO A 1 288 ? -9.821 17.162 10.990 1.00 87.75 288 PRO A C 1
ATOM 2274 O O . PRO A 1 288 ? -10.657 16.672 11.748 1.00 87.75 288 PRO A O 1
ATOM 2277 N N . ILE A 1 289 ? -8.519 16.879 11.088 1.00 86.62 289 ILE A N 1
ATOM 2278 C CA . ILE A 1 289 ? -7.968 15.985 12.116 1.00 86.62 289 ILE A CA 1
ATOM 2279 C C . ILE A 1 289 ? -8.137 16.596 13.502 1.00 86.62 289 ILE A C 1
ATOM 2281 O O . ILE A 1 289 ? -8.655 15.928 14.392 1.00 86.62 289 ILE A O 1
ATOM 2285 N N . LEU A 1 290 ? -7.780 17.871 13.682 1.00 84.44 290 LEU A N 1
ATOM 2286 C CA . LEU A 1 290 ? -7.982 18.564 14.956 1.00 84.44 290 LEU A CA 1
ATOM 2287 C C . LEU A 1 290 ? -9.450 18.502 15.395 1.00 84.44 290 LEU A C 1
ATOM 2289 O O . LEU A 1 290 ? -9.735 18.163 16.538 1.00 84.44 290 LEU A O 1
ATOM 2293 N N . ASN A 1 291 ? -10.388 18.730 14.478 1.00 84.69 291 ASN A N 1
ATOM 2294 C CA . ASN A 1 291 ? -11.811 18.742 14.814 1.00 84.69 291 ASN A CA 1
ATOM 2295 C C . ASN A 1 291 ? -12.396 17.342 15.079 1.00 84.69 291 ASN A C 1
ATOM 2297 O O . ASN A 1 291 ? -13.312 17.210 15.886 1.00 84.69 291 ASN A O 1
ATOM 2301 N N . GLN A 1 292 ? -11.909 16.294 14.403 1.00 83.38 292 GLN A N 1
ATOM 2302 C CA . GLN A 1 292 ? -12.506 14.950 14.481 1.00 83.38 292 GLN A CA 1
ATOM 2303 C C . GLN A 1 292 ? -11.788 13.992 15.432 1.00 83.38 292 GLN A C 1
ATOM 2305 O O . GLN A 1 292 ? -12.393 13.009 15.861 1.00 83.38 292 GLN A O 1
ATOM 2310 N N . THR A 1 293 ? -10.513 14.234 15.744 1.00 80.12 293 THR A N 1
ATOM 2311 C CA . THR A 1 293 ? -9.692 13.274 16.495 1.00 80.12 293 THR A CA 1
ATOM 2312 C C . THR A 1 293 ? -9.097 13.838 17.781 1.00 80.12 293 THR A C 1
ATOM 2314 O O . THR A 1 293 ? -8.557 13.051 18.553 1.00 80.12 293 THR A O 1
ATOM 2317 N N . ALA A 1 294 ? -9.195 15.147 18.059 1.00 73.31 294 ALA A N 1
ATOM 2318 C CA . ALA A 1 294 ? -8.567 15.748 19.244 1.00 73.31 294 ALA A CA 1
ATOM 2319 C C . ALA A 1 294 ? -9.008 15.092 20.562 1.00 73.31 294 ALA A C 1
ATOM 2321 O O . ALA A 1 294 ? -8.165 14.767 21.385 1.00 73.31 294 ALA A O 1
ATOM 2322 N N . GLU A 1 295 ? -10.297 14.806 20.740 1.00 72.88 295 GLU A N 1
ATOM 2323 C CA . GLU A 1 295 ? -10.794 14.157 21.965 1.00 72.88 295 GLU A CA 1
ATOM 2324 C C . GLU A 1 295 ? -10.366 12.691 22.132 1.00 72.88 295 GLU A C 1
ATOM 2326 O O . GLU A 1 295 ? -10.558 12.123 23.199 1.00 72.88 295 GLU A O 1
ATOM 2331 N N . ALA A 1 296 ? -9.907 12.035 21.064 1.00 70.56 296 ALA A N 1
ATOM 2332 C CA . ALA A 1 296 ? -9.547 10.615 21.088 1.00 70.56 296 ALA A CA 1
ATOM 2333 C C . ALA A 1 296 ? -8.045 10.378 21.312 1.00 70.56 296 ALA A C 1
ATOM 2335 O O . ALA A 1 296 ? -7.646 9.251 21.586 1.00 70.56 296 ALA A O 1
ATOM 2336 N N . VAL A 1 297 ? -7.219 11.410 21.109 1.00 60.91 297 VAL A N 1
ATOM 2337 C CA . VAL A 1 297 ? -5.748 11.320 21.120 1.00 60.91 297 VAL A CA 1
ATOM 2338 C C . VAL A 1 297 ? -5.140 11.962 22.381 1.00 60.91 297 VAL A C 1
ATOM 2340 O O . VAL A 1 297 ? -3.963 11.743 22.657 1.00 60.91 297 VAL A O 1
ATOM 2343 N N . ILE A 1 298 ? -5.933 12.726 23.143 1.00 53.59 298 ILE A N 1
ATOM 2344 C CA . ILE A 1 298 ? -5.582 13.284 24.463 1.00 53.59 298 ILE A CA 1
ATOM 2345 C C . ILE A 1 298 ? -5.927 12.263 25.548 1.00 53.59 298 ILE A C 1
ATOM 2347 O O . ILE A 1 298 ? -5.085 12.078 26.454 1.00 53.59 298 ILE A O 1
#

Sequence (298 aa):
MWPRDNVGVSRCYLVVRSKEVSYNEEFFPTSLTLCWQPAKSSLPVQGYEIEFRDPMQDASNWYRLTTDSLIKTCKTSIGSLLCGHQYQFRILARNSVGLSQPSDPSPLVTIGGGNQGGSKETTKNNLIPLMEEMFVRESPPLPDRDDSPPPIYRQSESSLQWRDPTLKEVIDYLKSPDPNLVLDASGYLQHLTFNNDLIKEETRNYGGIECLINLLNSSNQEILRNVCGCLKNLAFGKLNDANKRLIYQKNGLKSLAQLLKTCQNSLVHEEATGALWNISSADELKEPILNQTAEAVI

Organism: Meloidogyne incognita (NCBI:txid6306)